Protein AF-S9TTV1-F1 (afdb_monomer)

Foldseek 3Di:
DVVVVPCQPVQAQDFDADPPPRDTDTGGDRVPVVVVVVCCVVPVLVVLVCLQLLVPVPPGNLVSVLVLVLLLLCLVVVNPDDDADVQFSDDDVVQRKTKGQQDDQQVVLVVDVPAAAAARIWIDGQQEIEREHEAYPDLVSRNRHHHDLVVQLVVSVVCCVPVVRDQQRHWYAYAYAYHRHGALVSVCCCCCVVVVQDDPSCCVSPVCSVVGHGHDDPVCVSVVVVRCVRVVDDIDGD

Structure (mmCIF, N/CA/C/O backbone):
data_AF-S9TTV1-F1
#
_entry.id   AF-S9TTV1-F1
#
loop_
_atom_site.group_PDB
_atom_site.id
_atom_site.type_symbol
_atom_site.label_atom_id
_atom_site.label_alt_id
_atom_site.label_comp_id
_atom_site.label_asym_id
_atom_site.label_entity_id
_atom_site.label_seq_id
_atom_site.pdbx_PDB_ins_code
_atom_site.Cartn_x
_atom_site.Cartn_y
_atom_site.Cartn_z
_atom_site.occupancy
_atom_site.B_iso_or_equiv
_atom_site.auth_seq_id
_atom_site.auth_comp_id
_atom_site.auth_asym_id
_atom_site.auth_atom_id
_atom_site.pdbx_PDB_model_num
ATOM 1 N N . MET A 1 1 ? -14.912 3.416 16.659 1.00 85.81 1 MET A N 1
ATOM 2 C CA . MET A 1 1 ? -15.416 4.028 17.910 1.00 85.81 1 MET A CA 1
ATOM 3 C C . MET A 1 1 ? -14.517 5.163 18.376 1.00 85.81 1 MET A C 1
ATOM 5 O O . MET A 1 1 ? -14.981 6.288 18.310 1.00 85.81 1 MET A O 1
ATOM 9 N N . GLY A 1 2 ? -13.249 4.925 18.750 1.00 86.25 2 GLY A N 1
ATOM 10 C CA . GLY A 1 2 ? -12.346 6.011 19.185 1.00 86.25 2 GLY A CA 1
ATOM 11 C C . GLY A 1 2 ? -12.185 7.128 18.147 1.00 86.25 2 GLY A C 1
ATOM 12 O O . GLY A 1 2 ? -12.417 8.286 18.455 1.00 86.25 2 GLY A O 1
ATOM 13 N N . MET A 1 3 ? -11.955 6.764 16.880 1.00 84.00 3 MET A N 1
ATOM 14 C CA . MET A 1 3 ? -11.854 7.715 15.758 1.00 84.00 3 MET A CA 1
ATOM 15 C C . MET A 1 3 ? -13.091 8.611 15.548 1.00 84.00 3 MET A C 1
ATOM 17 O O . MET A 1 3 ? -12.978 9.651 14.915 1.00 84.00 3 MET A O 1
ATOM 21 N N . MET A 1 4 ? -14.273 8.226 16.051 1.00 86.38 4 MET A N 1
ATOM 22 C CA . MET A 1 4 ? -15.493 9.036 15.907 1.00 86.38 4 MET A CA 1
ATOM 23 C C . MET A 1 4 ? -15.611 10.120 16.988 1.00 86.38 4 MET A C 1
ATOM 25 O O . MET A 1 4 ? -16.418 11.028 16.833 1.00 86.38 4 MET A O 1
ATOM 29 N N . GLY A 1 5 ? -14.871 10.010 18.100 1.00 85.44 5 GLY A N 1
ATOM 30 C CA . GLY A 1 5 ? -14.857 10.985 19.202 1.00 85.44 5 GLY A CA 1
ATOM 31 C C . GLY A 1 5 ? -16.151 11.111 20.021 1.00 85.44 5 GLY A C 1
ATOM 32 O O . GLY A 1 5 ? -16.164 11.776 21.047 1.00 85.44 5 GLY A O 1
ATOM 33 N N . THR A 1 6 ? -17.248 10.468 19.613 1.00 88.69 6 THR A N 1
ATOM 34 C CA . THR A 1 6 ? -18.572 10.611 20.251 1.00 88.69 6 THR A CA 1
ATOM 35 C C . THR A 1 6 ? -18.911 9.514 21.258 1.00 88.69 6 THR A C 1
ATOM 37 O O . THR A 1 6 ? -19.876 9.644 22.005 1.00 88.69 6 THR A O 1
ATOM 40 N N . PHE A 1 7 ? -18.138 8.426 21.288 1.00 88.25 7 PHE A N 1
ATOM 41 C CA . PHE A 1 7 ? -18.413 7.253 22.129 1.00 88.25 7 PHE A CA 1
ATOM 42 C C . PHE A 1 7 ? -17.673 7.263 23.463 1.00 88.25 7 PHE A C 1
ATOM 44 O O . PHE A 1 7 ? -17.899 6.385 24.288 1.00 88.25 7 PHE A O 1
ATOM 51 N N . GLU A 1 8 ? -16.776 8.220 23.684 1.00 84.06 8 GLU A N 1
ATOM 52 C CA . GLU A 1 8 ? -15.872 8.185 24.830 1.00 84.06 8 GLU A CA 1
ATOM 53 C C . GLU A 1 8 ? -16.598 8.223 26.174 1.00 84.06 8 GLU A C 1
ATOM 55 O O . GLU A 1 8 ? -16.231 7.488 27.088 1.00 84.06 8 GLU A O 1
ATOM 60 N N . ASP A 1 9 ? -17.652 9.026 26.288 1.00 84.94 9 ASP A N 1
ATOM 61 C CA . ASP A 1 9 ? -18.395 9.186 27.540 1.00 84.94 9 ASP A CA 1
ATOM 62 C C . ASP A 1 9 ? -19.477 8.110 27.734 1.00 84.94 9 ASP A C 1
ATOM 64 O O . ASP A 1 9 ? -20.082 8.028 28.799 1.00 84.94 9 ASP A O 1
ATOM 68 N N . ALA A 1 10 ? -19.689 7.237 26.740 1.00 85.88 10 ALA A N 1
ATOM 69 C CA . ALA A 1 10 ? -20.669 6.151 26.812 1.00 85.88 10 ALA A CA 1
ATOM 70 C C . ALA A 1 10 ? -20.211 4.958 27.677 1.00 85.88 10 ALA A C 1
ATOM 72 O O . ALA A 1 10 ? -21.015 4.080 27.975 1.00 85.88 10 ALA A O 1
ATOM 73 N N . PHE A 1 11 ? -18.932 4.916 28.068 1.00 86.00 11 PHE A N 1
ATOM 74 C CA . PHE A 1 11 ? -18.312 3.811 28.815 1.00 86.00 11 PHE A CA 1
ATOM 75 C C . PHE A 1 11 ? -17.895 4.196 30.244 1.00 86.00 11 PHE A C 1
ATOM 77 O O . PHE A 1 11 ? -17.061 3.522 30.842 1.00 86.00 11 PHE A O 1
ATOM 84 N N . GLY A 1 12 ? -18.430 5.292 30.785 1.00 82.19 12 GLY A N 1
ATOM 85 C CA . GLY A 1 12 ? -18.208 5.706 32.173 1.00 82.19 12 GLY A CA 1
ATOM 86 C C . GLY A 1 12 ? -19.519 6.031 32.884 1.00 82.19 12 GLY A C 1
ATOM 87 O O . GLY A 1 12 ? -20.582 6.048 32.264 1.00 82.19 12 GLY A O 1
ATOM 88 N N . ASN A 1 13 ? -19.436 6.325 34.183 1.00 84.00 13 ASN A N 1
ATOM 89 C CA . ASN A 1 13 ? -20.576 6.703 35.027 1.00 84.00 13 ASN A CA 1
ATOM 90 C C . ASN A 1 13 ? -21.668 5.621 35.103 1.00 84.00 13 ASN A C 1
ATOM 92 O O . ASN A 1 13 ? -22.864 5.924 35.121 1.00 84.00 13 ASN A O 1
ATOM 96 N N . MET A 1 14 ? -21.264 4.349 35.139 1.00 87.12 14 MET A N 1
ATOM 97 C CA . MET A 1 14 ? -22.196 3.229 35.265 1.00 87.12 14 MET A CA 1
ATOM 98 C C . MET A 1 14 ? -22.545 2.978 36.733 1.00 87.12 14 MET A C 1
ATOM 100 O O . MET A 1 14 ? -21.688 3.031 37.612 1.00 87.12 14 MET A O 1
ATOM 104 N N . ILE A 1 15 ? -23.815 2.687 37.009 1.00 90.19 15 ILE A N 1
ATOM 105 C CA . ILE A 1 15 ? -24.238 2.208 38.327 1.00 90.19 15 ILE A CA 1
ATOM 106 C C . ILE A 1 15 ? -23.973 0.706 38.370 1.00 90.19 15 ILE A C 1
ATOM 108 O O . ILE A 1 15 ? -24.561 -0.049 37.595 1.00 90.19 15 ILE A O 1
ATOM 112 N N . VAL A 1 16 ? -23.100 0.284 39.279 1.00 91.62 16 VAL A N 1
ATOM 113 C CA . VAL A 1 16 ? -22.660 -1.106 39.423 1.00 91.62 16 VAL A CA 1
ATOM 114 C C . VAL A 1 16 ? -22.945 -1.617 40.830 1.00 91.62 16 VAL A C 1
ATOM 116 O O . VAL A 1 16 ? -22.985 -0.853 41.796 1.00 91.62 16 VAL A O 1
ATOM 119 N N . GLU A 1 17 ? -23.160 -2.922 40.952 1.00 93.31 17 GLU A N 1
ATOM 120 C CA . GLU A 1 17 ? -23.321 -3.598 42.237 1.00 93.31 17 GLU A CA 1
ATOM 121 C C . GLU A 1 17 ? -22.071 -4.428 42.536 1.00 93.31 17 GLU A C 1
ATOM 123 O O . GLU A 1 17 ? -21.666 -5.269 41.730 1.00 93.31 17 GLU A O 1
ATOM 128 N N . ASP A 1 18 ? -21.476 -4.224 43.710 1.00 87.81 18 ASP A N 1
ATOM 129 C CA . ASP A 1 18 ? -20.383 -5.063 44.194 1.00 87.81 18 ASP A CA 1
ATOM 130 C C . ASP A 1 18 ? -20.890 -6.508 44.397 1.00 87.81 18 ASP A C 1
ATOM 132 O O . ASP A 1 18 ? -21.807 -6.741 45.200 1.00 87.81 18 ASP A O 1
ATOM 136 N N . PRO A 1 19 ? -20.293 -7.509 43.722 1.00 90.44 19 PRO A N 1
ATOM 137 C CA . PRO A 1 19 ? -20.783 -8.882 43.761 1.00 90.44 19 PRO A CA 1
ATOM 138 C C . PRO A 1 19 ? -20.703 -9.520 45.156 1.00 90.44 19 PRO A C 1
ATOM 140 O O . PRO A 1 19 ? -21.515 -10.406 45.450 1.00 90.44 19 PRO A O 1
ATOM 143 N N . VAL A 1 20 ? -19.771 -9.071 46.006 1.00 92.56 20 VAL A N 1
ATOM 144 C CA . VAL A 1 20 ? -19.517 -9.586 47.359 1.00 92.56 20 VAL A CA 1
ATOM 145 C C . VAL A 1 20 ? -20.319 -8.812 48.399 1.00 92.56 20 VAL A C 1
ATOM 147 O O . VAL A 1 20 ? -20.992 -9.422 49.230 1.00 92.56 20 VAL A O 1
ATOM 150 N N . THR A 1 21 ? -20.257 -7.478 48.375 1.00 93.44 21 THR A N 1
ATOM 151 C CA . THR A 1 21 ? -20.868 -6.645 49.426 1.00 93.44 21 THR A CA 1
ATOM 152 C C . THR A 1 21 ? -22.313 -6.243 49.140 1.00 93.44 21 THR A C 1
ATOM 154 O O . THR A 1 21 ? -22.978 -5.736 50.045 1.00 93.44 21 THR A O 1
ATOM 157 N N . LYS A 1 22 ? -22.808 -6.475 47.913 1.00 93.44 22 LYS A N 1
ATOM 158 C CA . LYS A 1 22 ? -24.146 -6.066 47.440 1.00 93.44 22 LYS A CA 1
ATOM 159 C C . LYS A 1 22 ? -24.392 -4.557 47.531 1.00 93.44 22 LYS A C 1
ATOM 161 O O . LYS A 1 22 ? -25.533 -4.098 47.547 1.00 93.44 22 LYS A O 1
ATOM 166 N N . LYS A 1 23 ? -23.320 -3.764 47.630 1.00 94.25 23 LYS A N 1
ATOM 167 C CA . LYS A 1 23 ? -23.396 -2.302 47.648 1.00 94.25 23 LYS A CA 1
ATOM 168 C C . LYS A 1 23 ? -23.473 -1.777 46.226 1.00 94.25 23 LYS A C 1
ATOM 170 O O . LYS A 1 23 ? -22.706 -2.195 45.366 1.00 94.25 23 LYS A O 1
ATOM 175 N N . ILE A 1 24 ? -24.376 -0.829 46.018 1.00 92.19 24 ILE A N 1
ATOM 176 C CA . ILE A 1 24 ? -24.511 -0.107 44.757 1.00 92.19 24 ILE A CA 1
ATOM 177 C C . ILE A 1 24 ? -23.563 1.093 44.794 1.00 92.19 24 ILE A C 1
ATOM 179 O O . ILE A 1 24 ? -23.631 1.909 45.716 1.00 92.19 24 ILE A O 1
ATOM 183 N N . THR A 1 25 ? -22.686 1.194 43.802 1.00 90.56 25 THR A N 1
ATOM 184 C CA . THR A 1 25 ? -21.714 2.282 43.639 1.00 90.56 25 THR A CA 1
ATOM 185 C C . THR A 1 25 ? -21.746 2.819 42.212 1.00 90.56 25 THR A C 1
ATOM 187 O O . THR A 1 25 ? -22.264 2.171 41.305 1.00 90.56 25 THR A O 1
ATOM 190 N N . MET A 1 26 ? -21.197 4.014 42.006 1.00 87.88 26 MET A N 1
ATOM 191 C CA . MET A 1 26 ? -20.969 4.562 40.670 1.00 87.88 26 MET A CA 1
ATOM 192 C C . MET A 1 26 ? -19.534 4.249 40.250 1.00 87.88 26 MET A C 1
ATOM 194 O O . MET A 1 26 ? -18.598 4.551 40.988 1.00 87.88 26 MET A O 1
ATOM 198 N N . GLU A 1 27 ? -19.367 3.621 39.093 1.00 82.69 27 GLU A N 1
ATOM 199 C CA . GLU A 1 27 ? -18.065 3.370 38.486 1.00 82.69 27 GLU A CA 1
ATOM 200 C C . GLU A 1 27 ? -17.643 4.599 37.674 1.00 82.69 27 GLU A C 1
ATOM 202 O O . GLU A 1 27 ? -18.247 4.940 36.653 1.00 82.69 27 GLU A O 1
ATOM 207 N N . GLU A 1 28 ? -16.626 5.301 38.175 1.00 79.56 28 GLU A N 1
ATOM 208 C CA . GLU A 1 28 ? -16.060 6.500 37.541 1.00 79.56 28 GLU A CA 1
ATOM 209 C C . GLU A 1 28 ? -14.937 6.162 36.546 1.00 79.56 28 GLU A C 1
ATOM 211 O O . GLU A 1 28 ? -14.582 6.985 35.701 1.00 79.56 28 GLU A O 1
ATOM 216 N N . GLU A 1 29 ? -14.371 4.954 36.626 1.00 84.81 29 GLU A N 1
ATOM 217 C CA . GLU A 1 29 ? -13.298 4.519 35.737 1.00 84.81 29 GLU A CA 1
ATOM 218 C C . GLU A 1 29 ? -13.835 4.244 34.328 1.00 84.81 29 GLU A C 1
ATOM 220 O O . GLU A 1 29 ? -14.796 3.506 34.130 1.00 84.81 29 GLU A O 1
ATOM 225 N N . ASN A 1 30 ? -13.191 4.840 33.325 1.00 88.06 30 ASN A N 1
ATOM 226 C CA . ASN A 1 30 ? -13.564 4.673 31.928 1.00 88.06 30 ASN A CA 1
ATOM 227 C C . ASN A 1 30 ? -12.559 3.752 31.229 1.00 88.06 30 ASN A C 1
ATOM 229 O O . ASN A 1 30 ? -11.540 4.200 30.688 1.00 88.06 30 ASN A O 1
ATOM 233 N N . SER A 1 31 ? -12.855 2.451 31.222 1.00 89.62 31 SER A N 1
ATOM 234 C CA . SER A 1 31 ? -11.982 1.439 30.615 1.00 89.62 31 SER A CA 1
ATOM 235 C C .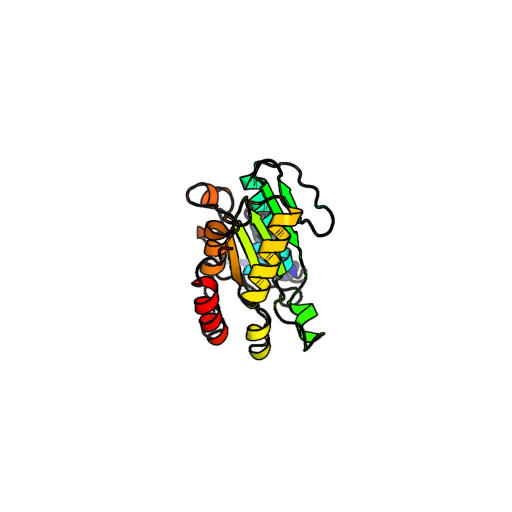 SER A 1 31 ? -11.765 1.660 29.114 1.00 89.62 31 SER A C 1
ATOM 237 O O . SER A 1 31 ? -10.728 1.272 28.578 1.00 89.62 31 SER A O 1
ATOM 239 N N . PHE A 1 32 ? -12.706 2.313 28.423 1.00 91.75 32 PHE A N 1
ATOM 240 C CA . PHE A 1 32 ? -12.576 2.623 27.000 1.00 91.75 32 PHE A CA 1
ATOM 241 C C . PHE A 1 32 ? -11.482 3.667 26.739 1.00 91.75 32 PHE A C 1
ATOM 243 O O . PHE A 1 32 ? -10.632 3.447 25.875 1.00 91.75 32 PHE A O 1
ATOM 250 N N . LYS A 1 33 ? -11.437 4.761 27.515 1.00 90.56 33 LYS A N 1
ATOM 251 C CA . LYS A 1 33 ? -10.372 5.780 27.411 1.00 90.56 33 LYS A CA 1
ATOM 252 C C . LYS A 1 33 ? -8.995 5.189 27.727 1.00 90.56 33 LYS A C 1
ATOM 254 O O . LYS A 1 33 ? -8.035 5.455 27.003 1.00 90.56 33 LYS A O 1
ATOM 259 N N . LEU A 1 34 ? -8.909 4.341 28.755 1.00 91.50 34 LEU A N 1
ATOM 260 C CA . LEU A 1 34 ? -7.668 3.643 29.110 1.00 91.50 34 LEU A CA 1
ATOM 261 C C . LEU A 1 34 ? -7.190 2.722 27.979 1.00 91.50 34 LEU A C 1
ATOM 263 O O . LEU A 1 34 ? -6.023 2.776 27.592 1.00 91.50 34 LEU A O 1
ATOM 267 N N . LEU A 1 35 ? -8.096 1.935 27.392 1.00 93.69 35 LEU A N 1
ATOM 268 C CA . LEU A 1 35 ? -7.773 1.062 26.265 1.00 93.69 35 LEU A CA 1
ATOM 269 C C . LEU A 1 35 ? -7.336 1.852 25.024 1.00 93.69 35 LEU A C 1
ATOM 271 O O . LEU A 1 35 ? -6.379 1.456 24.364 1.00 93.69 35 LEU A O 1
ATOM 275 N N . LEU A 1 36 ? -7.998 2.966 24.698 1.00 91.81 36 LEU A N 1
ATOM 276 C CA . LEU A 1 36 ? -7.597 3.813 23.571 1.00 91.81 36 LEU A CA 1
ATOM 277 C C . LEU A 1 36 ? -6.183 4.371 23.753 1.00 91.81 36 LEU A C 1
ATOM 279 O O . LEU A 1 36 ? -5.378 4.289 22.825 1.00 91.81 36 LEU A O 1
ATOM 283 N N . SER A 1 37 ? -5.870 4.885 24.945 1.00 91.25 37 SER A N 1
ATOM 284 C CA . SER A 1 37 ? -4.524 5.369 25.271 1.00 91.25 37 SER A CA 1
ATOM 285 C C . SER A 1 37 ? -3.478 4.267 25.098 1.00 91.25 37 SER A C 1
ATOM 287 O O . SER A 1 37 ? -2.411 4.501 24.530 1.00 91.25 37 SER A O 1
ATOM 289 N N . GLU A 1 38 ? -3.793 3.054 25.548 1.00 94.19 38 GLU A N 1
ATOM 290 C CA . GLU A 1 38 ? -2.908 1.898 25.429 1.00 94.19 38 GLU A CA 1
ATOM 291 C C . GLU A 1 38 ? -2.691 1.480 23.966 1.00 94.19 38 GLU A C 1
ATOM 293 O O . GLU A 1 38 ? -1.564 1.189 23.560 1.00 94.19 38 GLU A O 1
ATOM 298 N N . ILE A 1 39 ? -3.752 1.483 23.150 1.00 92.69 39 ILE A N 1
ATOM 299 C CA . ILE A 1 39 ? -3.673 1.168 21.718 1.00 92.69 39 ILE A CA 1
ATOM 300 C C . ILE A 1 39 ? -2.773 2.174 21.001 1.00 92.69 39 ILE A C 1
ATOM 302 O O . ILE A 1 39 ? -1.871 1.757 20.279 1.00 92.69 39 ILE A O 1
ATOM 306 N N . VAL A 1 40 ? -2.980 3.476 21.214 1.00 89.69 40 VAL A N 1
ATOM 307 C CA . VAL A 1 40 ? -2.180 4.529 20.565 1.00 89.69 40 VAL A CA 1
ATOM 308 C C . VAL A 1 40 ? -0.717 4.460 21.010 1.00 89.69 40 VAL A C 1
ATOM 310 O O . VAL A 1 40 ? 0.181 4.588 20.181 1.00 89.69 40 VAL A O 1
ATOM 313 N N . GLY A 1 41 ? -0.463 4.197 22.296 1.00 90.50 41 GLY A N 1
ATOM 314 C CA . GLY A 1 41 ? 0.896 4.059 22.822 1.00 90.50 41 GLY A CA 1
ATOM 315 C C . GLY A 1 41 ? 1.643 2.835 22.281 1.00 90.50 41 GLY A C 1
ATOM 316 O O . GLY A 1 41 ? 2.844 2.912 22.023 1.00 90.50 41 GLY A O 1
ATOM 317 N N . LYS A 1 42 ? 0.951 1.705 22.086 1.00 90.50 42 LYS A N 1
ATOM 318 C CA . LYS A 1 42 ? 1.563 0.452 21.608 1.00 90.50 42 LYS A CA 1
ATOM 319 C C . LYS A 1 42 ? 1.623 0.318 20.089 1.00 90.50 42 LYS A C 1
ATOM 321 O O . LYS A 1 42 ? 2.538 -0.326 19.579 1.00 90.50 42 LYS A O 1
ATOM 326 N N . PHE A 1 43 ? 0.657 0.879 19.370 1.00 90.81 43 PHE A N 1
ATOM 327 C CA . PHE A 1 43 ? 0.508 0.727 17.925 1.00 90.81 43 PHE A CA 1
ATOM 328 C C . PHE A 1 43 ? 0.519 2.103 17.247 1.00 90.81 43 PHE A C 1
ATOM 330 O O . PHE A 1 43 ? -0.532 2.611 16.864 1.00 90.81 43 PHE A O 1
ATOM 337 N N . PRO A 1 44 ? 1.702 2.709 17.038 1.00 87.44 44 PRO A N 1
ATOM 338 C CA . PRO A 1 44 ? 1.804 4.052 16.461 1.00 87.44 44 PRO A CA 1
ATOM 339 C C . PRO A 1 44 ? 1.310 4.145 15.008 1.00 87.44 44 PRO A C 1
ATOM 341 O O . PRO A 1 44 ? 1.055 5.240 14.530 1.00 87.44 44 PRO A O 1
ATOM 344 N N . GLN A 1 45 ? 1.162 3.009 14.316 1.00 92.94 45 GLN A N 1
ATOM 345 C CA . GLN A 1 45 ? 0.626 2.906 12.950 1.00 92.94 45 GLN A CA 1
ATOM 346 C C . GLN A 1 45 ? -0.826 2.387 12.930 1.00 92.94 45 GLN A C 1
ATOM 348 O O . GLN A 1 45 ? -1.251 1.749 11.966 1.00 92.94 45 GLN A O 1
ATOM 353 N N . ILE A 1 46 ? -1.583 2.563 14.021 1.00 94.69 46 ILE A N 1
ATOM 354 C CA . ILE A 1 46 ? -2.958 2.047 14.116 1.00 94.69 46 ILE A CA 1
ATOM 355 C C . ILE A 1 46 ? -3.901 2.681 13.088 1.00 94.69 46 ILE A C 1
ATOM 357 O O . ILE A 1 46 ? -4.833 2.019 12.642 1.00 94.69 46 ILE A O 1
ATOM 361 N N . ASP A 1 47 ? -3.643 3.920 12.674 1.00 93.69 47 ASP A N 1
ATOM 362 C CA . ASP A 1 47 ? -4.355 4.605 11.593 1.00 93.69 47 ASP A CA 1
ATOM 363 C C . ASP A 1 47 ? -4.155 3.895 10.243 1.00 93.69 47 ASP A C 1
ATOM 365 O O . ASP A 1 47 ? -5.125 3.604 9.546 1.00 93.69 47 ASP A O 1
ATOM 369 N N . ILE A 1 48 ? -2.916 3.508 9.923 1.00 96.62 48 ILE A N 1
ATOM 370 C CA . ILE A 1 48 ? -2.595 2.728 8.721 1.00 96.62 48 ILE A CA 1
ATOM 371 C C . ILE A 1 48 ? -3.289 1.364 8.769 1.00 96.62 48 ILE A C 1
ATOM 373 O O . ILE A 1 48 ? -3.891 0.943 7.783 1.00 96.62 48 ILE A O 1
ATOM 377 N N . ILE A 1 49 ? -3.235 0.674 9.913 1.00 96.38 49 ILE A N 1
ATOM 378 C CA . ILE A 1 49 ? -3.886 -0.634 10.085 1.00 96.38 49 ILE A CA 1
ATOM 379 C C . ILE A 1 49 ? -5.407 -0.501 9.928 1.00 96.38 49 ILE A C 1
ATOM 381 O O . ILE A 1 49 ? -6.030 -1.335 9.274 1.00 96.38 49 ILE A O 1
ATOM 385 N N . TYR A 1 50 ? -6.003 0.545 10.504 1.00 95.88 50 TYR A N 1
ATOM 386 C CA . TYR A 1 50 ? -7.431 0.839 10.400 1.00 95.88 50 TYR A CA 1
ATOM 387 C C . TYR A 1 50 ? -7.867 1.011 8.939 1.00 95.88 50 TYR A C 1
ATOM 389 O O . TYR A 1 50 ? -8.834 0.381 8.503 1.00 95.88 50 TYR A O 1
ATOM 397 N N . ASP A 1 51 ? -7.112 1.789 8.167 1.00 97.19 51 ASP A N 1
ATOM 398 C CA . ASP A 1 51 ? -7.372 1.990 6.744 1.00 97.19 51 ASP A CA 1
ATOM 399 C C . ASP A 1 51 ? -7.144 0.706 5.933 1.00 97.19 51 ASP A C 1
ATOM 401 O O . ASP A 1 51 ? -7.970 0.357 5.092 1.00 97.19 51 ASP A O 1
ATOM 405 N N . PHE A 1 52 ? -6.073 -0.047 6.210 1.00 97.94 52 PHE A N 1
ATOM 406 C CA . PHE A 1 52 ? -5.771 -1.315 5.530 1.00 97.94 52 PHE A CA 1
ATOM 407 C C . PHE A 1 52 ? -6.844 -2.375 5.770 1.00 97.94 52 PHE A C 1
ATOM 409 O O . PHE A 1 52 ? -7.078 -3.213 4.907 1.00 97.94 52 PHE A O 1
ATOM 416 N N . LEU A 1 53 ? -7.518 -2.345 6.919 1.00 96.81 53 LEU A N 1
ATOM 417 C CA . LEU A 1 53 ? -8.660 -3.216 7.206 1.00 96.81 53 LEU A CA 1
ATOM 418 C C . LEU A 1 53 ? -9.953 -2.784 6.490 1.00 96.81 53 LEU A C 1
ATOM 420 O O . LEU A 1 53 ? -10.959 -3.481 6.603 1.00 96.81 53 LEU A O 1
ATOM 424 N N . GLY A 1 54 ? -9.936 -1.672 5.750 1.00 95.19 54 GLY A N 1
ATOM 425 C CA . GLY A 1 54 ? -11.076 -1.172 4.985 1.00 95.19 54 GLY A CA 1
ATOM 426 C C . GLY A 1 54 ? -12.094 -0.391 5.815 1.00 95.19 54 GLY A C 1
ATOM 427 O O . GLY A 1 54 ? -13.225 -0.201 5.376 1.00 95.19 54 GLY A O 1
ATOM 428 N N . PHE A 1 55 ? -11.731 0.073 7.017 1.00 94.94 55 PHE A N 1
ATOM 429 C CA . PHE A 1 55 ? -12.665 0.836 7.850 1.00 94.94 55 PHE A CA 1
ATOM 430 C C . PHE A 1 55 ? -12.860 2.290 7.388 1.00 94.94 55 PHE A C 1
ATOM 432 O O . PHE A 1 55 ? -13.856 2.918 7.749 1.00 94.94 55 PHE A O 1
ATOM 439 N N . ASN A 1 56 ? -11.947 2.825 6.577 1.00 93.19 56 ASN A N 1
ATOM 440 C CA . ASN A 1 56 ? -12.043 4.169 6.012 1.00 93.19 56 ASN A CA 1
ATOM 441 C C . ASN A 1 56 ? -12.779 4.152 4.669 1.00 93.19 56 ASN A C 1
ATOM 443 O O . ASN A 1 56 ? -12.174 4.101 3.599 1.00 93.19 56 ASN A O 1
ATOM 447 N N . ALA A 1 57 ? -14.108 4.198 4.733 1.00 87.50 57 ALA A N 1
ATOM 448 C CA . ALA A 1 57 ? -14.962 4.132 3.548 1.00 87.50 57 ALA A CA 1
ATOM 449 C C . ALA A 1 57 ? -14.863 5.377 2.642 1.00 87.50 57 ALA A C 1
ATOM 451 O O . ALA A 1 57 ? -15.113 5.286 1.440 1.00 87.50 57 ALA A O 1
ATOM 452 N N . GLU A 1 58 ? -14.510 6.539 3.200 1.00 86.19 58 GLU A N 1
ATOM 453 C CA . GLU A 1 58 ? -14.482 7.804 2.459 1.00 86.19 58 GLU A CA 1
ATOM 454 C C . GLU A 1 58 ? -13.239 7.912 1.573 1.00 86.19 58 GLU A C 1
ATOM 456 O O . GLU A 1 58 ? -13.339 8.079 0.355 1.00 86.19 58 GLU A O 1
ATOM 461 N N . SER A 1 59 ? -12.059 7.791 2.183 1.00 86.62 59 SER A N 1
ATOM 462 C CA . SER A 1 59 ? -10.780 7.993 1.493 1.00 86.62 59 SER A CA 1
ATOM 463 C C . SER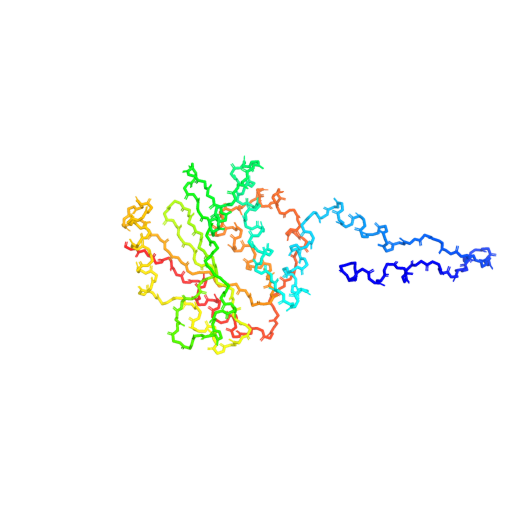 A 1 59 ? -10.140 6.685 1.026 1.00 86.62 59 SER A C 1
ATOM 465 O O . SER A 1 59 ? -9.279 6.703 0.143 1.00 86.62 59 SER A O 1
ATOM 467 N N . GLY A 1 60 ? -10.573 5.542 1.568 1.00 93.69 60 GLY A N 1
ATOM 468 C CA . GLY A 1 60 ? -9.897 4.264 1.371 1.00 93.69 60 GLY A CA 1
ATOM 469 C C . GLY A 1 60 ? -8.503 4.266 1.996 1.00 93.69 60 GLY A C 1
ATOM 470 O O . GLY A 1 60 ? -8.185 5.088 2.853 1.00 93.69 60 GLY A O 1
ATOM 471 N N . TYR A 1 61 ? -7.647 3.357 1.532 1.00 96.88 61 TYR A N 1
ATOM 472 C CA . TYR A 1 61 ? -6.343 3.124 2.152 1.00 96.88 61 TYR A CA 1
ATOM 473 C C . TYR A 1 61 ? -5.147 3.732 1.400 1.00 96.88 61 TYR A C 1
ATOM 475 O O . TYR A 1 61 ? -4.011 3.597 1.850 1.00 96.88 61 TYR A O 1
ATOM 483 N N . ARG A 1 62 ? -5.364 4.418 0.268 1.00 96.38 62 ARG A N 1
ATOM 484 C CA . ARG A 1 62 ? -4.294 4.914 -0.621 1.00 96.38 62 ARG A CA 1
ATOM 485 C C . ARG A 1 62 ? -3.277 5.812 0.088 1.00 96.38 62 ARG A C 1
ATOM 487 O O . ARG A 1 62 ? -2.072 5.616 -0.054 1.00 96.38 62 ARG A O 1
ATOM 494 N N . GLU A 1 63 ? -3.748 6.801 0.844 1.00 95.19 63 GLU A N 1
ATOM 495 C CA . GLU A 1 63 ? -2.855 7.733 1.544 1.00 95.19 63 GLU A CA 1
ATOM 496 C C . GLU A 1 63 ? -2.105 7.045 2.688 1.00 95.19 63 GLU A C 1
ATOM 498 O O . GLU A 1 63 ? -0.911 7.279 2.872 1.00 95.19 63 GLU A O 1
ATOM 503 N N . SER A 1 64 ? -2.767 6.135 3.403 1.00 97.06 64 SER A N 1
ATOM 504 C CA . SER A 1 64 ? -2.129 5.294 4.418 1.00 97.06 64 SER A CA 1
ATOM 505 C C . SER A 1 64 ? -1.102 4.337 3.816 1.00 97.06 64 SER A C 1
ATOM 507 O O . SER A 1 64 ? -0.044 4.137 4.403 1.00 97.06 64 SER A O 1
ATOM 509 N N . PHE A 1 65 ? -1.334 3.831 2.601 1.00 97.75 65 PHE A N 1
ATOM 510 C CA . PHE A 1 65 ? -0.347 3.057 1.850 1.00 97.75 65 PHE A CA 1
ATOM 511 C C . PHE A 1 65 ? 0.866 3.902 1.459 1.00 97.75 65 PHE A C 1
ATOM 513 O O . PHE A 1 65 ? 1.998 3.452 1.623 1.00 97.75 65 PHE A O 1
ATOM 520 N N . LYS A 1 66 ? 0.654 5.141 1.000 1.00 96.38 66 LYS A N 1
ATOM 521 C CA . LYS A 1 66 ? 1.747 6.075 0.703 1.00 96.38 66 LYS A CA 1
ATOM 522 C C . LYS A 1 66 ? 2.605 6.345 1.937 1.00 96.38 66 LYS A C 1
ATOM 524 O O . LYS A 1 66 ? 3.822 6.207 1.859 1.00 96.38 66 LYS A O 1
ATOM 529 N N . LYS A 1 67 ? 1.980 6.692 3.069 1.00 95.31 67 LYS A N 1
ATOM 530 C CA . LYS A 1 67 ? 2.680 6.903 4.349 1.00 95.31 67 LYS A CA 1
ATOM 531 C C . LYS A 1 67 ? 3.454 5.654 4.762 1.00 95.31 67 LYS A C 1
ATOM 533 O O . LYS A 1 67 ? 4.650 5.733 5.010 1.00 95.31 67 LYS A O 1
ATOM 538 N N . PHE A 1 68 ? 2.794 4.496 4.734 1.00 97.12 68 PHE A N 1
ATOM 539 C CA . PHE A 1 68 ? 3.406 3.207 5.040 1.00 97.12 68 PHE A CA 1
ATOM 540 C C . PHE A 1 68 ? 4.640 2.921 4.174 1.00 97.12 68 PHE A C 1
ATOM 542 O O . PHE A 1 68 ? 5.682 2.546 4.704 1.00 97.12 68 PHE A O 1
ATOM 549 N N . ALA A 1 69 ? 4.543 3.121 2.857 1.00 96.81 69 ALA A N 1
ATOM 550 C CA . ALA A 1 69 ? 5.645 2.907 1.926 1.00 96.81 69 ALA A CA 1
ATOM 551 C C . ALA A 1 69 ? 6.822 3.851 2.207 1.00 96.81 69 ALA A C 1
ATOM 553 O O . ALA A 1 69 ? 7.961 3.397 2.289 1.00 96.81 69 ALA A O 1
ATOM 554 N N . VAL A 1 70 ? 6.559 5.148 2.402 1.00 95.12 70 VAL A N 1
ATOM 555 C CA . VAL A 1 70 ? 7.601 6.143 2.705 1.00 95.12 70 VAL A CA 1
ATOM 556 C C . VAL A 1 70 ? 8.296 5.826 4.029 1.00 95.12 70 VAL A C 1
ATOM 558 O O . VAL A 1 70 ? 9.524 5.787 4.065 1.00 95.12 70 VAL A O 1
ATOM 561 N N . ASP A 1 71 ? 7.537 5.528 5.085 1.00 94.06 71 ASP A N 1
ATOM 562 C CA . ASP A 1 71 ? 8.085 5.158 6.394 1.00 94.06 71 ASP A CA 1
ATOM 563 C C . ASP A 1 71 ? 8.972 3.914 6.297 1.00 94.06 71 ASP A C 1
ATOM 565 O O . ASP A 1 71 ? 10.056 3.846 6.880 1.00 94.06 71 ASP A O 1
ATOM 569 N N . LEU A 1 72 ? 8.510 2.910 5.554 1.00 95.25 72 LEU A N 1
ATOM 570 C CA . LEU A 1 72 ? 9.209 1.645 5.402 1.00 95.25 72 LEU A CA 1
ATOM 571 C C . LEU A 1 72 ? 10.506 1.809 4.595 1.00 95.25 72 LEU A C 1
ATOM 573 O O . LEU A 1 72 ? 11.547 1.284 4.994 1.00 95.25 72 LEU A O 1
ATOM 577 N N . LEU A 1 73 ? 10.469 2.585 3.509 1.00 95.38 73 LEU A N 1
ATOM 578 C CA . LEU A 1 73 ? 11.648 2.917 2.706 1.00 95.38 73 LEU A CA 1
ATOM 579 C C . LEU A 1 73 ? 12.644 3.785 3.487 1.00 95.38 73 LEU A C 1
ATOM 581 O O . LEU A 1 73 ? 13.852 3.554 3.394 1.00 95.38 73 LEU A O 1
ATOM 585 N N . ALA A 1 74 ? 12.169 4.730 4.302 1.00 94.12 74 ALA A N 1
ATOM 586 C CA . ALA A 1 74 ? 13.018 5.530 5.180 1.00 94.12 74 ALA A CA 1
ATOM 587 C C . ALA A 1 74 ? 13.729 4.654 6.224 1.00 94.12 74 ALA A C 1
ATOM 589 O O . ALA A 1 74 ? 14.948 4.758 6.375 1.00 94.12 74 ALA A O 1
ATOM 590 N N . LYS A 1 75 ? 13.010 3.723 6.872 1.00 94.12 75 LYS A N 1
ATOM 591 C CA . LYS A 1 75 ? 13.597 2.741 7.804 1.00 94.12 75 LYS A CA 1
ATOM 592 C C . LYS A 1 75 ? 14.636 1.851 7.124 1.00 94.12 75 LYS A C 1
ATOM 594 O O . LYS A 1 75 ? 15.763 1.769 7.613 1.00 94.12 75 LYS A O 1
ATOM 599 N N . LYS A 1 76 ? 14.295 1.252 5.974 1.00 94.62 76 LYS A N 1
ATOM 600 C CA . LYS A 1 76 ? 15.201 0.411 5.165 1.00 94.62 76 LYS A CA 1
ATOM 601 C C . LYS A 1 76 ? 16.517 1.131 4.863 1.00 94.62 76 LYS A C 1
ATOM 603 O O . LYS A 1 76 ? 17.592 0.553 4.990 1.00 94.62 76 LYS A O 1
ATOM 608 N N . ASN A 1 77 ? 16.435 2.413 4.517 1.00 93.31 77 ASN A N 1
ATOM 609 C CA . ASN A 1 77 ? 17.588 3.227 4.139 1.00 93.31 77 ASN A CA 1
ATOM 610 C C . ASN A 1 77 ? 18.229 4.000 5.300 1.00 93.31 77 ASN A C 1
ATOM 612 O O . ASN A 1 77 ? 19.173 4.755 5.071 1.00 93.31 77 ASN A O 1
ATOM 616 N N . LYS A 1 78 ? 17.751 3.813 6.539 1.00 93.25 78 LYS A N 1
ATOM 617 C CA . LYS A 1 78 ? 18.231 4.514 7.744 1.00 93.25 78 LYS A CA 1
ATOM 618 C C . LYS A 1 78 ? 18.188 6.043 7.603 1.00 93.25 78 LYS A C 1
ATOM 620 O O . LYS A 1 78 ? 19.073 6.747 8.089 1.00 93.25 78 LYS A O 1
ATOM 625 N N . ILE A 1 79 ? 17.158 6.549 6.930 1.00 91.69 79 ILE A N 1
ATOM 626 C CA . ILE A 1 79 ? 16.921 7.978 6.724 1.00 91.69 79 ILE A CA 1
ATOM 627 C C . ILE A 1 79 ? 16.078 8.496 7.891 1.00 91.69 79 ILE A C 1
ATOM 629 O O . ILE A 1 79 ? 14.985 7.994 8.142 1.00 91.69 79 ILE A O 1
ATOM 633 N N . VAL A 1 80 ? 16.607 9.486 8.616 1.00 80.31 80 VAL A N 1
ATOM 634 C CA . VAL A 1 80 ? 15.955 10.070 9.804 1.00 80.31 80 VAL A CA 1
ATOM 635 C C . VAL A 1 80 ? 14.958 11.158 9.416 1.00 80.31 80 VAL A C 1
ATOM 637 O O . VAL A 1 80 ? 13.869 11.226 9.975 1.00 80.31 80 VAL A O 1
ATOM 640 N N . GLU A 1 81 ? 15.314 11.982 8.434 1.00 76.44 81 GLU A N 1
ATOM 641 C CA . GLU A 1 81 ? 14.449 13.025 7.896 1.00 76.44 81 GLU A CA 1
ATOM 642 C C . GLU A 1 81 ? 14.364 12.855 6.390 1.00 76.44 81 GLU A C 1
ATOM 644 O O . GLU A 1 81 ? 15.370 12.887 5.679 1.00 76.44 81 GLU A O 1
ATOM 649 N N . HIS A 1 82 ? 13.142 12.648 5.916 1.00 75.50 82 HIS A N 1
ATOM 650 C CA . HIS A 1 82 ? 12.832 12.621 4.503 1.00 75.50 82 HIS A CA 1
ATOM 651 C C . HIS A 1 82 ? 11.891 13.781 4.201 1.00 75.50 82 HIS A C 1
ATOM 653 O O . HIS A 1 82 ? 10.816 13.873 4.793 1.00 75.50 82 HIS A O 1
ATOM 659 N N . THR A 1 83 ? 12.297 14.663 3.292 1.00 74.19 83 THR A N 1
ATOM 660 C CA . THR A 1 83 ? 11.468 15.783 2.842 1.00 74.19 83 THR A CA 1
ATOM 661 C C . THR A 1 83 ? 10.882 15.413 1.484 1.00 74.19 83 THR A C 1
ATOM 663 O O . THR A 1 83 ? 11.633 15.346 0.508 1.00 74.19 83 THR A O 1
ATOM 666 N N . PRO A 1 84 ? 9.568 15.148 1.387 1.00 76.19 84 PRO A N 1
ATOM 667 C CA . PRO A 1 84 ? 8.920 14.917 0.103 1.00 76.19 84 PRO A CA 1
ATOM 668 C C . PRO A 1 84 ? 9.080 16.139 -0.806 1.00 76.19 84 PRO A C 1
ATOM 670 O O . PRO A 1 84 ? 8.933 17.273 -0.345 1.00 76.19 84 PRO A O 1
ATOM 673 N N . ASP A 1 85 ? 9.316 15.911 -2.097 1.00 82.44 85 ASP A N 1
ATOM 674 C CA . ASP A 1 85 ? 9.320 16.969 -3.110 1.00 82.44 85 ASP A CA 1
ATOM 675 C C . ASP A 1 85 ? 8.131 16.776 -4.056 1.00 82.44 85 ASP A C 1
ATOM 677 O O . ASP A 1 85 ? 8.164 16.007 -5.024 1.00 82.44 85 ASP A O 1
ATOM 681 N N . GLY A 1 86 ? 7.021 17.433 -3.718 1.00 86.88 86 GLY A N 1
ATOM 682 C CA . GLY A 1 86 ? 5.774 17.343 -4.469 1.00 86.88 86 GLY A CA 1
ATOM 683 C C . GLY A 1 86 ? 5.276 15.900 -4.595 1.00 86.88 86 GLY A C 1
ATOM 684 O O . GLY A 1 86 ? 4.834 15.299 -3.619 1.00 86.88 86 GLY A O 1
ATOM 685 N N . ARG A 1 87 ? 5.315 15.355 -5.818 1.00 90.44 87 ARG A N 1
ATOM 686 C CA . ARG A 1 87 ? 4.887 13.976 -6.126 1.00 90.44 87 ARG A CA 1
ATOM 687 C C . ARG A 1 87 ? 5.993 12.937 -5.948 1.00 90.44 87 ARG A C 1
ATOM 689 O O . ARG A 1 87 ? 5.703 11.744 -5.898 1.00 90.44 87 ARG A O 1
ATOM 696 N N . VAL A 1 88 ? 7.249 13.357 -5.812 1.00 93.25 88 VAL A N 1
ATOM 697 C CA . VAL A 1 88 ? 8.342 12.458 -5.432 1.00 93.25 88 VAL A CA 1
ATOM 698 C C . VAL A 1 88 ? 8.249 12.245 -3.923 1.00 93.25 88 VAL A C 1
ATOM 700 O O . VAL A 1 88 ? 8.710 13.052 -3.117 1.00 93.25 88 VAL A O 1
ATOM 703 N N . SER A 1 89 ? 7.584 11.156 -3.548 1.00 93.50 89 SER A N 1
ATOM 704 C CA . SER A 1 89 ? 7.282 10.827 -2.156 1.00 93.50 89 SER A CA 1
ATOM 705 C C . SER A 1 89 ? 8.468 10.217 -1.425 1.00 93.50 89 SER A C 1
ATOM 707 O O . SER A 1 89 ? 8.542 10.368 -0.214 1.00 93.50 89 SER A O 1
ATOM 709 N N . PHE A 1 90 ? 9.399 9.570 -2.131 1.00 94.81 90 PHE A N 1
ATOM 710 C CA . PHE A 1 90 ? 10.677 9.091 -1.599 1.00 94.81 90 PHE A CA 1
ATOM 711 C C . PHE A 1 90 ? 11.761 9.173 -2.671 1.00 94.81 90 PHE A C 1
ATOM 713 O O . PHE A 1 90 ? 11.505 8.845 -3.831 1.00 94.81 90 PHE A O 1
ATOM 720 N N . TYR A 1 91 ? 12.967 9.578 -2.283 1.00 93.06 91 TYR A N 1
ATOM 721 C CA . TYR A 1 91 ? 14.132 9.550 -3.157 1.00 93.06 91 TYR A CA 1
ATOM 722 C C . TYR A 1 91 ? 15.387 9.260 -2.344 1.00 93.06 91 TYR A C 1
ATOM 724 O O . TYR A 1 91 ? 15.725 10.016 -1.434 1.00 93.06 91 TYR A O 1
ATOM 732 N N . ASN A 1 92 ? 16.095 8.192 -2.701 1.00 91.56 92 ASN A N 1
ATOM 733 C CA . ASN A 1 92 ? 17.423 7.919 -2.179 1.00 91.56 92 ASN A CA 1
ATOM 734 C C . ASN A 1 92 ? 18.404 7.669 -3.337 1.00 91.56 92 ASN A C 1
ATOM 736 O O . ASN A 1 92 ? 18.388 6.590 -3.934 1.00 91.56 92 ASN A O 1
ATOM 740 N N . PRO A 1 93 ? 19.302 8.622 -3.647 1.00 88.31 93 PRO A N 1
ATOM 741 C CA . PRO A 1 93 ? 20.286 8.444 -4.710 1.00 88.31 93 PRO A CA 1
ATOM 742 C C . PRO A 1 93 ? 21.307 7.341 -4.402 1.00 88.31 93 PRO A C 1
ATOM 744 O O . PRO A 1 93 ? 21.813 6.715 -5.330 1.00 88.31 93 PRO A O 1
ATOM 747 N N . ALA A 1 94 ? 21.612 7.080 -3.125 1.00 88.44 94 ALA A N 1
ATOM 748 C CA . ALA A 1 94 ? 22.620 6.092 -2.740 1.00 88.44 94 ALA A CA 1
ATOM 749 C C . ALA A 1 94 ? 22.158 4.654 -3.021 1.00 88.44 94 ALA A C 1
ATOM 751 O O . ALA A 1 94 ? 22.958 3.831 -3.461 1.00 88.44 94 ALA A O 1
ATOM 752 N N . SER A 1 95 ? 20.870 4.368 -2.808 1.00 87.62 95 SER A N 1
ATOM 753 C CA . SER A 1 95 ? 20.242 3.084 -3.147 1.00 87.62 95 SER A CA 1
ATOM 754 C C . SER A 1 95 ? 19.567 3.082 -4.523 1.00 87.62 95 SER A C 1
ATOM 756 O O . SER A 1 95 ? 19.029 2.054 -4.926 1.00 87.62 95 SER A O 1
ATOM 758 N N . LYS A 1 96 ? 19.612 4.210 -5.253 1.00 90.38 96 LYS A N 1
ATOM 759 C CA . LYS A 1 96 ? 18.896 4.442 -6.520 1.00 90.38 96 LYS A CA 1
ATOM 760 C C . LYS A 1 96 ? 17.409 4.089 -6.421 1.00 90.38 96 LYS A C 1
ATOM 762 O O . LYS A 1 96 ? 16.857 3.401 -7.279 1.00 90.38 96 LYS A O 1
ATOM 767 N N . GLU A 1 97 ? 16.772 4.554 -5.355 1.00 94.25 97 GLU A N 1
ATOM 768 C CA . GLU A 1 97 ? 15.359 4.303 -5.096 1.00 94.25 97 GLU A CA 1
ATOM 769 C C . GLU A 1 97 ? 14.524 5.562 -5.281 1.00 94.25 97 GLU A C 1
ATOM 771 O O . GLU A 1 97 ? 14.882 6.641 -4.802 1.00 94.25 97 GLU A O 1
ATOM 776 N N . ILE A 1 98 ? 13.382 5.410 -5.947 1.00 94.88 98 ILE A N 1
ATOM 777 C CA . ILE A 1 98 ? 12.412 6.481 -6.166 1.00 94.88 98 ILE A CA 1
ATOM 778 C C . ILE A 1 98 ? 11.017 5.930 -5.900 1.00 94.88 98 ILE A C 1
ATOM 780 O O . ILE A 1 98 ? 10.629 4.927 -6.492 1.00 94.88 98 ILE A O 1
ATOM 784 N N . PHE A 1 99 ? 10.240 6.601 -5.053 1.00 96.62 99 PHE A N 1
ATOM 785 C CA . PHE A 1 99 ? 8.806 6.356 -4.909 1.00 96.62 99 PHE A CA 1
ATOM 786 C C . PHE A 1 99 ? 8.040 7.595 -5.359 1.00 96.62 99 PHE A C 1
ATOM 788 O O . PHE A 1 99 ? 8.169 8.674 -4.775 1.00 96.62 99 PHE A O 1
ATOM 795 N N . PHE A 1 100 ? 7.249 7.442 -6.413 1.00 96.00 100 PHE A N 1
ATOM 796 C CA . PHE A 1 100 ? 6.496 8.513 -7.044 1.00 96.00 100 PHE A CA 1
ATOM 797 C C . PHE A 1 100 ? 4.992 8.306 -6.843 1.00 96.00 100 PHE A C 1
ATOM 799 O O . PHE A 1 100 ? 4.439 7.275 -7.227 1.00 96.00 100 PHE A O 1
ATOM 806 N N . ASP A 1 101 ? 4.336 9.312 -6.269 1.00 95.44 101 ASP A N 1
ATOM 807 C CA . ASP A 1 101 ? 2.884 9.428 -6.135 1.00 95.44 101 ASP A CA 1
ATOM 808 C C . ASP A 1 101 ? 2.320 9.943 -7.466 1.00 95.44 101 ASP A C 1
ATOM 810 O O . ASP A 1 101 ? 2.301 11.148 -7.734 1.00 95.44 101 ASP A O 1
ATOM 814 N N . PHE A 1 102 ? 1.949 9.012 -8.351 1.00 91.69 102 PHE A N 1
ATOM 815 C CA . PHE A 1 102 ? 1.590 9.346 -9.725 1.00 91.69 102 PHE A CA 1
ATOM 816 C C . PHE A 1 102 ? 0.229 10.022 -9.786 1.00 91.69 102 PHE A C 1
ATOM 818 O O . PHE A 1 102 ? 0.139 11.173 -10.223 1.00 91.69 102 PHE A O 1
ATOM 825 N N . ASN A 1 103 ? -0.821 9.319 -9.365 1.00 89.38 103 ASN A N 1
ATOM 826 C CA . ASN A 1 103 ? -2.165 9.869 -9.285 1.00 89.38 103 ASN A CA 1
ATOM 827 C C . ASN A 1 103 ? -3.108 8.996 -8.443 1.00 89.38 103 ASN A C 1
ATOM 829 O O . ASN A 1 103 ? -2.816 7.840 -8.174 1.00 89.38 103 ASN A O 1
ATOM 833 N N . ASN A 1 104 ? -4.272 9.529 -8.071 1.00 89.69 104 ASN A N 1
ATOM 834 C CA . ASN A 1 104 ? -5.384 8.754 -7.534 1.00 89.69 104 ASN A CA 1
ATOM 835 C C . ASN A 1 104 ? -6.203 8.118 -8.673 1.00 89.69 104 ASN A C 1
ATOM 837 O O . ASN A 1 104 ? -7.039 8.784 -9.298 1.00 89.69 104 ASN A O 1
ATOM 841 N N . SER A 1 105 ? -5.968 6.828 -8.930 1.00 88.00 105 SER A N 1
ATOM 842 C CA . SER A 1 105 ? -6.613 6.091 -10.023 1.00 88.00 105 SER A CA 1
ATOM 843 C C . SER A 1 105 ? -8.135 6.005 -9.847 1.00 88.00 105 SER A C 1
ATOM 845 O O . SER A 1 105 ? -8.872 6.150 -10.826 1.00 88.00 105 SER A O 1
ATOM 847 N N . LYS A 1 106 ? -8.621 5.889 -8.600 1.00 85.88 106 LYS A N 1
ATOM 848 C CA . LYS A 1 106 ? -10.053 5.853 -8.246 1.00 85.88 106 LYS A CA 1
ATOM 849 C C . LYS A 1 106 ? -10.790 7.114 -8.697 1.00 85.88 106 LYS A C 1
ATOM 851 O O . LYS A 1 106 ? -11.901 7.018 -9.211 1.00 85.88 106 LYS A O 1
ATOM 856 N N . ALA A 1 107 ? -10.178 8.285 -8.529 1.00 82.75 107 ALA A N 1
ATOM 857 C CA . ALA A 1 107 ? -10.781 9.554 -8.937 1.00 82.75 107 ALA A CA 1
ATOM 858 C C . ALA A 1 107 ? -10.741 9.761 -10.460 1.00 82.75 107 ALA A C 1
ATOM 860 O O . ALA A 1 107 ? -11.667 10.328 -11.036 1.00 82.75 107 ALA A O 1
ATOM 861 N N . GLN A 1 108 ? -9.675 9.300 -11.120 1.00 81.69 108 GLN A N 1
ATOM 862 C CA . GLN A 1 108 ? -9.435 9.612 -12.528 1.00 81.69 108 GLN A CA 1
ATOM 863 C C . GLN A 1 108 ? -10.187 8.687 -13.489 1.00 81.69 108 GLN A C 1
ATOM 865 O O . GLN A 1 108 ? -10.679 9.150 -14.518 1.00 81.69 108 GLN A O 1
ATOM 870 N N . ILE A 1 109 ? -10.324 7.401 -13.153 1.00 80.69 109 ILE A N 1
ATOM 871 C CA . ILE A 1 109 ? -10.899 6.409 -14.071 1.00 80.69 109 ILE A CA 1
ATOM 872 C C . ILE A 1 109 ? -12.371 6.661 -14.415 1.00 80.69 109 ILE A C 1
ATOM 874 O O . ILE A 1 109 ? -12.822 6.298 -15.494 1.00 80.69 109 ILE A O 1
ATOM 878 N N . VAL A 1 110 ? -13.113 7.312 -13.516 1.00 74.69 110 VAL A N 1
ATOM 879 C CA . VAL A 1 110 ? -14.524 7.675 -13.734 1.00 74.69 110 VAL A CA 1
ATOM 880 C C . VAL A 1 110 ? -14.654 8.905 -14.639 1.00 74.69 110 VAL A C 1
ATOM 882 O O . VAL A 1 110 ? -15.686 9.107 -15.269 1.00 74.69 110 VAL A O 1
ATOM 885 N N . SER A 1 111 ? -13.614 9.740 -14.702 1.00 71.81 111 SER A N 1
ATOM 886 C CA . SER A 1 111 ? -13.642 11.014 -15.428 1.00 71.81 111 SER A CA 1
ATOM 887 C C . SER A 1 111 ? -13.218 10.916 -16.896 1.00 71.81 111 SER A C 1
ATOM 889 O O . SER A 1 111 ? -13.540 11.818 -17.667 1.00 71.81 111 SER A O 1
ATOM 891 N N . ASP A 1 112 ? -12.521 9.846 -17.293 1.00 68.44 112 ASP A N 1
ATOM 892 C CA . ASP A 1 112 ? -12.005 9.685 -18.655 1.00 68.44 112 ASP A CA 1
ATOM 893 C C . ASP A 1 112 ? -12.191 8.249 -19.165 1.00 68.44 112 ASP A C 1
ATOM 895 O O . ASP A 1 112 ? -11.458 7.317 -18.818 1.00 68.44 112 ASP A O 1
ATOM 899 N N . ASP A 1 113 ? -13.189 8.066 -20.030 1.00 64.38 113 ASP A N 1
ATOM 900 C CA . ASP A 1 1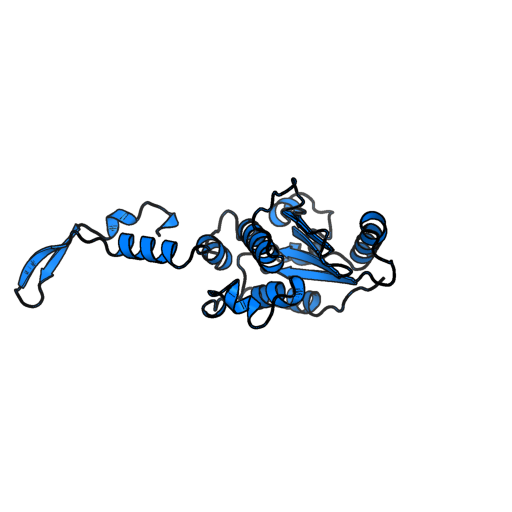13 ? -13.531 6.763 -20.602 1.00 64.38 113 ASP A CA 1
ATOM 901 C C . ASP A 1 113 ? -12.527 6.248 -21.647 1.00 64.38 113 ASP A C 1
ATOM 903 O O . ASP A 1 113 ? -12.613 5.094 -22.067 1.00 64.38 113 ASP A O 1
ATOM 907 N N . SER A 1 114 ? -11.543 7.060 -22.038 1.00 66.19 114 SER A N 1
ATOM 908 C CA . SER A 1 114 ? -10.590 6.719 -23.099 1.00 66.19 114 SER A CA 1
ATOM 909 C C . SER A 1 114 ? -9.189 6.346 -22.609 1.00 66.19 114 SER A C 1
ATOM 911 O O . SER A 1 114 ? -8.371 5.858 -23.394 1.00 66.19 114 SER A O 1
ATOM 913 N N . VAL A 1 115 ? -8.896 6.539 -21.319 1.00 71.44 115 VAL A N 1
ATOM 914 C CA . VAL A 1 115 ? -7.557 6.300 -20.764 1.00 71.44 115 VAL A CA 1
ATOM 915 C C . VAL A 1 115 ? -7.420 4.864 -20.249 1.00 71.44 115 VAL A C 1
ATOM 917 O O . VAL A 1 115 ? -8.295 4.345 -19.549 1.00 71.44 115 VAL A O 1
ATOM 920 N N . TYR A 1 116 ? -6.297 4.242 -20.617 1.00 79.75 116 TYR A N 1
ATOM 921 C CA . TYR A 1 116 ? -5.855 2.907 -20.208 1.00 79.75 116 TYR A CA 1
ATOM 922 C C . TYR A 1 116 ? -4.509 3.008 -19.490 1.00 79.75 116 TYR A C 1
ATOM 924 O O . TYR A 1 116 ? -3.648 3.783 -19.919 1.00 79.75 116 TYR A O 1
ATOM 932 N N . GLY A 1 117 ? -4.307 2.192 -18.456 1.00 83.00 117 GLY A N 1
ATOM 933 C CA . GLY A 1 117 ? -3.062 2.163 -17.689 1.00 83.00 117 GLY A CA 1
ATOM 934 C C . GLY A 1 117 ? -2.950 3.344 -16.727 1.00 83.00 117 GLY A C 1
ATOM 935 O O . GLY A 1 117 ? -2.279 4.333 -17.019 1.00 83.00 117 GLY A O 1
ATOM 936 N N . LEU A 1 118 ? -3.611 3.230 -15.575 1.00 87.31 118 LEU A N 1
ATOM 937 C CA . LEU A 1 118 ? -3.717 4.278 -14.555 1.00 87.31 118 LEU A CA 1
ATOM 938 C C . LEU A 1 118 ? -3.103 3.804 -13.228 1.00 87.31 118 LEU A C 1
ATOM 940 O O . LEU A 1 118 ? -3.851 3.525 -12.290 1.00 87.31 118 LEU A O 1
ATOM 944 N N . PRO A 1 119 ? -1.764 3.682 -13.133 1.00 92.62 119 PRO A N 1
ATOM 945 C CA . PRO A 1 119 ? -1.122 3.298 -11.883 1.00 92.62 119 PRO A CA 1
ATOM 946 C C . PRO A 1 119 ? -1.277 4.396 -10.830 1.00 92.62 119 PRO A C 1
ATOM 948 O O . PRO A 1 119 ? -1.283 5.585 -11.150 1.00 92.62 119 PRO A O 1
ATOM 951 N N . ASP A 1 120 ? -1.351 4.001 -9.563 1.00 95.06 120 ASP A N 1
ATOM 952 C CA . ASP A 1 120 ? -1.384 4.945 -8.449 1.00 95.06 120 ASP A CA 1
ATOM 953 C C . ASP A 1 120 ? 0.017 5.423 -8.075 1.00 95.06 120 ASP A C 1
ATOM 955 O O . ASP A 1 120 ? 0.237 6.616 -7.847 1.00 95.06 120 ASP A O 1
ATOM 959 N N . PHE A 1 121 ? 0.970 4.488 -8.048 1.00 97.31 121 PHE A N 1
ATOM 960 C CA . PHE A 1 121 ? 2.349 4.736 -7.651 1.00 97.31 121 PHE A CA 1
ATOM 961 C C . PHE A 1 1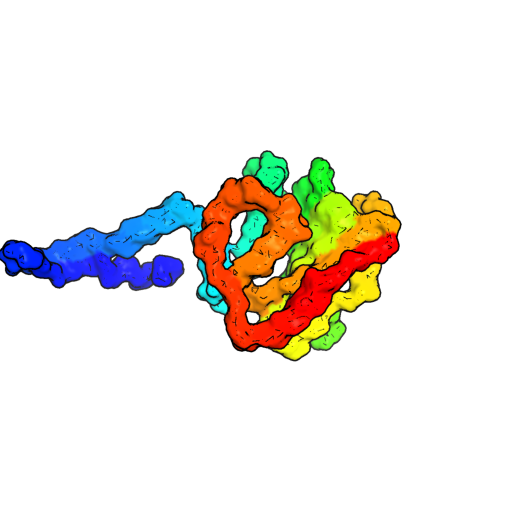21 ? 3.333 4.087 -8.623 1.00 97.31 121 PHE A C 1
ATOM 963 O O . PHE A 1 121 ? 3.074 3.023 -9.188 1.00 97.31 121 PHE A O 1
ATOM 970 N N . LEU A 1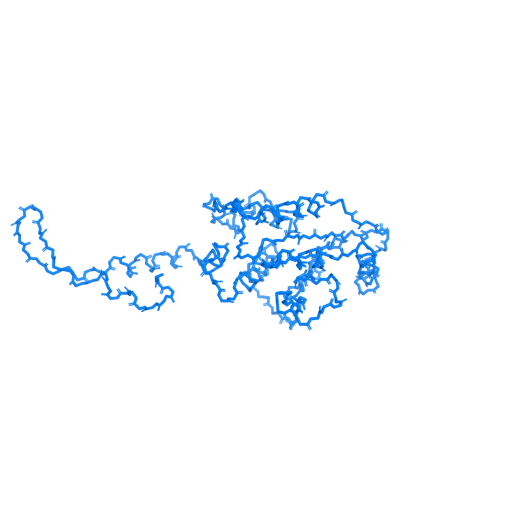 122 ? 4.498 4.713 -8.763 1.00 96.44 122 LEU A N 1
ATOM 971 C CA . LEU A 1 122 ? 5.669 4.124 -9.403 1.00 96.44 122 LEU A CA 1
ATOM 972 C C . LEU A 1 122 ? 6.766 3.985 -8.349 1.00 96.44 122 LEU A C 1
ATOM 974 O O . LEU A 1 122 ? 7.172 4.977 -7.746 1.00 96.44 122 LEU A O 1
ATOM 978 N N . TYR A 1 123 ? 7.263 2.768 -8.157 1.00 97.38 123 TYR A N 1
ATOM 979 C CA . TYR A 1 123 ? 8.474 2.516 -7.386 1.00 97.38 123 TYR A CA 1
ATOM 980 C C . TYR A 1 123 ? 9.587 2.064 -8.328 1.00 97.38 123 TYR A C 1
ATOM 982 O O . TYR A 1 123 ? 9.372 1.193 -9.169 1.00 97.38 123 TYR A O 1
ATOM 990 N N . VAL A 1 124 ? 10.761 2.671 -8.205 1.00 95.81 124 VAL A N 1
ATOM 991 C CA . VAL A 1 124 ? 11.970 2.301 -8.944 1.00 95.81 124 VAL A CA 1
ATOM 992 C C . VAL A 1 124 ? 13.045 1.947 -7.933 1.00 95.81 124 VAL A C 1
ATOM 994 O O . VAL A 1 124 ? 13.269 2.720 -7.002 1.00 95.81 124 VAL A O 1
ATOM 997 N N . GLN A 1 125 ? 13.710 0.813 -8.127 1.00 94.75 125 GLN A N 1
ATOM 998 C CA . GLN A 1 125 ? 14.859 0.379 -7.342 1.00 94.75 125 GLN A CA 1
ATOM 999 C C . GLN A 1 125 ? 15.948 -0.118 -8.294 1.00 94.75 125 GLN A C 1
ATOM 1001 O O . GLN A 1 125 ? 15.835 -1.198 -8.868 1.00 94.75 125 GLN A O 1
ATOM 1006 N N . ASP A 1 126 ? 17.013 0.670 -8.444 1.00 92.19 126 ASP A N 1
ATOM 1007 C CA . ASP A 1 126 ? 18.112 0.413 -9.383 1.00 92.19 126 ASP A CA 1
ATOM 1008 C C . ASP A 1 126 ? 17.621 0.185 -10.826 1.00 92.19 126 ASP A C 1
ATOM 1010 O O . ASP A 1 126 ? 17.397 1.153 -11.549 1.00 92.19 126 ASP A O 1
ATOM 1014 N N . THR A 1 127 ? 17.446 -1.070 -11.244 1.00 93.31 127 THR A N 1
ATOM 1015 C CA . THR A 1 127 ? 16.997 -1.466 -12.592 1.00 93.31 127 THR A CA 1
ATOM 1016 C C . THR A 1 127 ? 15.536 -1.920 -12.646 1.00 93.31 127 THR A C 1
ATOM 1018 O O . THR A 1 127 ? 14.963 -2.036 -13.733 1.00 93.31 127 THR A O 1
ATOM 1021 N N . ASP A 1 128 ? 14.924 -2.127 -11.480 1.00 94.88 128 ASP A N 1
ATOM 1022 C CA . ASP A 1 128 ? 13.581 -2.669 -11.335 1.00 94.88 128 ASP A CA 1
ATOM 1023 C C . ASP A 1 128 ? 12.548 -1.560 -11.171 1.00 94.88 128 ASP A C 1
ATOM 1025 O O . ASP A 1 128 ? 12.727 -0.608 -10.408 1.00 94.88 128 ASP A O 1
ATOM 1029 N N . MET A 1 129 ? 11.429 -1.708 -11.871 1.00 95.75 129 MET A N 1
ATOM 1030 C CA . MET A 1 129 ? 10.306 -0.786 -11.840 1.00 95.75 129 MET A CA 1
ATOM 1031 C C . MET A 1 129 ? 9.010 -1.517 -11.506 1.00 95.75 129 MET A C 1
ATOM 1033 O O . MET A 1 129 ? 8.662 -2.532 -12.113 1.00 95.75 129 MET A O 1
ATOM 1037 N N . PHE A 1 130 ? 8.241 -0.940 -10.593 1.00 96.75 130 PHE A N 1
ATOM 1038 C CA . PHE A 1 130 ? 6.955 -1.463 -10.162 1.00 96.75 130 PHE A CA 1
ATOM 1039 C C . PHE A 1 130 ? 5.881 -0.400 -10.345 1.00 96.75 130 PHE A C 1
ATOM 1041 O O . PHE A 1 130 ? 5.968 0.692 -9.778 1.00 96.75 130 PHE A O 1
ATOM 1048 N N . LEU A 1 131 ? 4.851 -0.734 -11.116 1.00 96.12 131 LEU A N 1
ATOM 1049 C CA . LEU A 1 131 ? 3.645 0.075 -11.246 1.00 96.12 131 LEU A CA 1
ATOM 1050 C C . LEU A 1 131 ? 2.580 -0.472 -10.303 1.00 96.12 131 LEU A C 1
ATOM 1052 O O . LEU A 1 131 ? 1.963 -1.499 -10.584 1.00 96.12 131 LEU A O 1
ATOM 1056 N N . LEU A 1 132 ? 2.376 0.206 -9.175 1.00 96.69 132 LEU A N 1
ATOM 1057 C CA . LEU A 1 132 ? 1.388 -0.201 -8.185 1.00 96.69 132 LEU A CA 1
ATOM 1058 C C . LEU A 1 132 ? 0.048 0.452 -8.503 1.00 96.69 132 LEU A C 1
ATOM 1060 O O . LEU A 1 132 ? -0.047 1.675 -8.602 1.00 96.69 132 LEU A O 1
ATOM 1064 N N . THR A 1 133 ? -0.984 -0.370 -8.639 1.00 94.94 133 THR A N 1
ATOM 1065 C CA . THR A 1 133 ? -2.340 0.061 -8.985 1.00 94.94 133 THR A CA 1
ATOM 1066 C C . THR A 1 133 ? -3.315 -0.458 -7.942 1.00 94.94 133 THR A C 1
ATOM 1068 O O . THR A 1 133 ? -3.358 -1.660 -7.681 1.00 94.94 133 THR A O 1
ATOM 1071 N N . ILE A 1 134 ? -4.102 0.436 -7.351 1.00 95.00 134 ILE A N 1
ATOM 1072 C CA . ILE A 1 134 ? -5.220 0.073 -6.482 1.00 95.00 134 ILE A CA 1
ATOM 1073 C C . ILE A 1 134 ? -6.424 -0.195 -7.383 1.00 95.00 134 ILE A C 1
ATOM 1075 O O . ILE A 1 134 ? -6.831 0.659 -8.178 1.00 95.00 134 ILE A O 1
ATOM 1079 N N . ALA A 1 135 ? -6.972 -1.407 -7.310 1.00 92.44 135 ALA A N 1
ATOM 1080 C CA . ALA A 1 135 ? -8.100 -1.789 -8.145 1.00 92.44 135 ALA A CA 1
ATOM 1081 C C . ALA A 1 135 ? -9.322 -0.888 -7.887 1.00 92.44 135 ALA A C 1
ATOM 1083 O O . ALA A 1 135 ? -9.543 -0.368 -6.798 1.00 92.44 135 ALA A O 1
ATOM 1084 N N . SER A 1 136 ? -10.143 -0.693 -8.911 1.00 90.19 136 SER A N 1
ATOM 1085 C CA . SER A 1 136 ? -11.411 0.018 -8.800 1.00 90.19 136 SER A CA 1
ATOM 1086 C C . SER A 1 136 ? -12.444 -0.865 -8.106 1.00 90.19 136 SER A C 1
ATOM 1088 O O . SER A 1 136 ? -12.485 -2.075 -8.323 1.00 90.19 136 SER A O 1
ATOM 1090 N N . GLU A 1 137 ? -13.355 -0.260 -7.348 1.00 88.38 137 GLU A N 1
ATOM 1091 C CA . GLU A 1 137 ? -14.566 -0.946 -6.873 1.00 88.38 137 GLU A CA 1
ATOM 1092 C C . GLU A 1 137 ? -15.445 -1.423 -8.042 1.00 88.38 137 GLU A C 1
ATOM 1094 O O . GLU A 1 137 ? -16.174 -2.405 -7.931 1.00 88.38 137 GLU A O 1
ATOM 1099 N N . ASN A 1 138 ? -15.370 -0.750 -9.195 1.00 87.25 138 ASN A N 1
ATOM 1100 C CA . ASN A 1 138 ? -16.134 -1.128 -10.375 1.00 87.25 138 ASN A CA 1
ATOM 1101 C C . ASN A 1 138 ? -15.387 -2.187 -11.196 1.00 87.25 138 ASN A C 1
ATOM 1103 O O . ASN A 1 138 ? -14.404 -1.880 -11.874 1.00 87.25 138 ASN A O 1
ATOM 1107 N N . HIS A 1 139 ? -15.909 -3.414 -11.194 1.00 84.06 139 HIS A N 1
ATOM 1108 C CA . HIS A 1 139 ? -15.348 -4.548 -11.930 1.00 84.06 139 HIS A CA 1
ATOM 1109 C C . HIS A 1 139 ? -15.129 -4.282 -13.427 1.00 84.06 139 HIS A C 1
ATOM 1111 O O . HIS A 1 139 ? -14.108 -4.691 -13.978 1.00 84.06 139 HIS A O 1
ATOM 1117 N N . TRP A 1 140 ? -16.017 -3.526 -14.082 1.00 82.88 140 TRP A N 1
ATOM 1118 C CA . TRP A 1 140 ? -15.883 -3.185 -15.505 1.00 82.88 140 TRP A CA 1
ATOM 1119 C C . TRP A 1 140 ? -14.681 -2.288 -15.804 1.00 82.88 140 TRP A C 1
ATOM 1121 O O . TRP A 1 140 ? -14.182 -2.275 -16.928 1.00 82.88 140 TRP A O 1
ATOM 1131 N N . LEU A 1 141 ? -14.222 -1.525 -14.811 1.00 86.25 141 LEU A N 1
ATOM 1132 C CA . LEU A 1 141 ? -13.117 -0.583 -14.960 1.00 86.25 141 LEU A CA 1
ATOM 1133 C C . LEU A 1 141 ? -11.757 -1.225 -14.653 1.00 86.25 141 LEU A C 1
ATOM 1135 O O . LEU A 1 141 ? -10.736 -0.728 -15.127 1.00 86.25 141 LEU A O 1
ATOM 1139 N N . ARG A 1 142 ? -11.722 -2.352 -13.927 1.00 86.31 142 ARG A N 1
ATOM 1140 C CA . ARG A 1 142 ? -10.476 -3.031 -13.514 1.00 86.31 142 ARG A CA 1
ATOM 1141 C C . ARG A 1 142 ? -9.610 -3.446 -14.704 1.00 86.31 142 ARG A C 1
ATOM 1143 O O . ARG A 1 142 ? -8.400 -3.241 -14.689 1.00 86.31 142 ARG A O 1
ATOM 1150 N N . SER A 1 143 ? -10.233 -3.937 -15.774 1.00 80.62 143 SER A N 1
ATOM 1151 C CA . SER A 1 143 ? -9.541 -4.338 -17.009 1.00 80.62 143 SER A CA 1
ATOM 1152 C C . SER A 1 143 ? -8.860 -3.175 -17.741 1.00 80.62 143 SER A C 1
ATOM 1154 O O . SER A 1 143 ? -7.948 -3.399 -18.533 1.00 80.62 143 SER A O 1
ATOM 1156 N N . ARG A 1 144 ? -9.277 -1.931 -17.475 1.00 83.81 144 ARG A N 1
ATOM 1157 C CA . ARG A 1 144 ? -8.701 -0.715 -18.070 1.00 83.81 144 ARG A CA 1
ATOM 1158 C C . ARG A 1 144 ? -7.578 -0.115 -17.223 1.00 83.81 144 ARG A C 1
ATOM 1160 O O . ARG A 1 144 ? -6.767 0.651 -17.744 1.00 83.81 144 ARG A O 1
ATOM 1167 N N . GLN A 1 145 ? -7.533 -0.429 -15.926 1.00 86.62 145 GLN A N 1
ATOM 1168 C CA . GLN A 1 145 ? -6.545 0.137 -15.002 1.00 86.62 145 GLN A CA 1
ATOM 1169 C C . GLN A 1 145 ? -5.142 -0.401 -15.246 1.00 86.62 145 GLN A C 1
ATOM 1171 O O . GLN A 1 145 ? -4.180 0.355 -15.123 1.00 86.62 145 GLN A O 1
ATOM 1176 N N . VAL A 1 146 ? -5.032 -1.681 -15.602 1.00 84.56 146 VAL A N 1
ATOM 1177 C CA . VAL A 1 146 ? -3.745 -2.348 -15.797 1.00 84.56 146 VAL A CA 1
ATOM 1178 C C . VAL A 1 146 ? -3.135 -1.901 -17.133 1.00 84.56 146 VAL A C 1
ATOM 1180 O O . VAL A 1 146 ? -3.768 -2.074 -18.178 1.00 84.56 146 VAL A O 1
ATOM 1183 N N . PRO A 1 147 ? -1.927 -1.307 -17.134 1.00 85.88 147 PRO A N 1
ATOM 1184 C CA . PRO A 1 147 ? -1.259 -0.899 -18.364 1.00 85.88 147 PRO A CA 1
ATOM 1185 C C . PRO A 1 147 ? -0.969 -2.082 -19.291 1.00 85.88 147 PRO A C 1
ATOM 1187 O O . PRO A 1 147 ? -0.499 -3.130 -18.850 1.00 85.88 147 PRO A O 1
ATOM 1190 N N . HIS A 1 148 ? -1.174 -1.883 -20.593 1.00 87.12 148 HIS A N 1
ATOM 1191 C CA . HIS A 1 148 ? -0.832 -2.876 -21.616 1.00 87.12 148 HIS A CA 1
ATOM 1192 C C . HIS A 1 148 ? 0.697 -2.998 -21.785 1.00 87.12 148 HIS A C 1
ATOM 1194 O O . HIS A 1 148 ? 1.410 -2.004 -21.639 1.00 87.12 148 HIS A O 1
ATOM 1200 N N . ALA A 1 149 ? 1.206 -4.160 -22.217 1.00 86.94 149 ALA A N 1
ATOM 1201 C CA . ALA A 1 149 ? 2.643 -4.419 -22.416 1.00 86.94 149 ALA A CA 1
ATOM 1202 C C . ALA A 1 149 ? 3.370 -3.311 -23.211 1.00 86.94 149 ALA A C 1
ATOM 1204 O O . ALA A 1 149 ? 4.354 -2.743 -22.755 1.00 86.94 149 ALA A O 1
ATOM 1205 N N . LYS A 1 150 ? 2.812 -2.883 -24.350 1.00 88.75 150 LYS A N 1
ATOM 1206 C CA . LYS A 1 150 ? 3.330 -1.743 -25.140 1.00 88.75 150 LYS A CA 1
ATOM 1207 C C . LYS A 1 150 ? 3.476 -0.428 -24.346 1.00 88.75 150 LYS A C 1
ATOM 1209 O O . LYS A 1 150 ? 4.364 0.377 -24.631 1.00 88.75 150 LYS A O 1
ATOM 1214 N N . GLN A 1 151 ? 2.592 -0.163 -23.379 1.00 90.44 151 GLN A N 1
ATOM 1215 C CA . GLN A 1 151 ? 2.728 0.999 -22.494 1.00 90.44 151 GLN A CA 1
ATOM 1216 C C . GLN A 1 151 ? 3.875 0.791 -21.504 1.00 90.44 151 GLN A C 1
ATOM 1218 O O . GLN A 1 151 ? 4.651 1.727 -21.306 1.00 90.44 151 GLN A O 1
ATOM 1223 N N . LEU A 1 152 ? 4.017 -0.415 -20.944 1.00 91.81 152 LEU A N 1
ATOM 1224 C CA . LEU A 1 152 ? 5.131 -0.781 -20.067 1.00 91.81 152 LEU A CA 1
ATOM 1225 C C . LEU A 1 152 ? 6.483 -0.616 -20.772 1.00 91.81 152 LEU A C 1
ATOM 1227 O O . LEU A 1 152 ? 7.345 0.077 -20.239 1.00 91.81 152 LEU A O 1
ATOM 1231 N N . GLU A 1 153 ? 6.636 -1.117 -22.004 1.00 90.50 153 GLU A N 1
ATOM 1232 C CA . GLU A 1 153 ? 7.842 -0.907 -22.829 1.00 90.50 153 GLU A CA 1
ATOM 1233 C C . GLU A 1 153 ? 8.149 0.589 -22.994 1.00 90.50 153 GLU A C 1
ATOM 1235 O O . GLU A 1 153 ? 9.279 1.058 -22.838 1.00 90.50 153 GLU A O 1
ATOM 1240 N N . GLY A 1 154 ? 7.111 1.381 -23.283 1.00 92.06 154 GLY A N 1
ATOM 1241 C CA . GLY A 1 154 ? 7.228 2.827 -23.413 1.00 92.06 154 GLY A CA 1
ATOM 1242 C C . GLY A 1 154 ? 7.641 3.520 -22.112 1.00 92.06 154 GLY A C 1
ATOM 1243 O O . GLY A 1 154 ? 8.371 4.511 -22.160 1.00 92.06 154 GLY A O 1
ATOM 1244 N N . ILE A 1 155 ? 7.164 3.052 -20.955 1.00 92.31 155 ILE A N 1
ATOM 1245 C CA . ILE A 1 155 ? 7.557 3.553 -19.627 1.00 92.31 155 ILE A CA 1
ATOM 1246 C C . ILE A 1 155 ? 9.012 3.181 -19.336 1.00 92.31 155 ILE A C 1
ATOM 1248 O O . ILE A 1 155 ? 9.806 4.079 -19.061 1.00 92.31 155 ILE A O 1
ATOM 1252 N N . ALA A 1 156 ? 9.374 1.909 -19.480 1.00 92.38 156 ALA A N 1
ATOM 1253 C CA . ALA A 1 156 ? 10.719 1.405 -19.231 1.00 92.38 156 ALA A CA 1
ATOM 1254 C C . ALA A 1 156 ? 11.768 2.129 -20.096 1.00 92.38 156 ALA A C 1
ATOM 1256 O O . ALA A 1 156 ? 12.763 2.634 -19.581 1.00 92.38 156 ALA A O 1
ATOM 1257 N N . ARG A 1 157 ? 11.481 2.350 -21.387 1.00 93.06 157 ARG A N 1
ATOM 1258 C CA . ARG A 1 157 ? 12.381 3.086 -22.289 1.00 93.06 157 ARG A CA 1
ATOM 1259 C C . ARG A 1 157 ? 12.574 4.543 -21.860 1.00 93.06 157 ARG A C 1
ATOM 1261 O O . ARG A 1 157 ? 13.666 5.091 -21.983 1.00 93.06 157 ARG A O 1
ATOM 1268 N N . ARG A 1 158 ? 11.516 5.196 -21.363 1.00 92.81 158 ARG A N 1
ATOM 1269 C CA . ARG A 1 158 ? 11.611 6.564 -20.818 1.00 92.81 158 ARG A CA 1
ATOM 1270 C C . ARG A 1 158 ? 12.433 6.595 -19.534 1.00 92.81 158 ARG A C 1
ATOM 1272 O O . ARG A 1 158 ? 13.205 7.532 -19.352 1.00 92.81 158 ARG A O 1
ATOM 1279 N N . ALA A 1 159 ? 12.300 5.582 -18.684 1.00 89.94 159 ALA A N 1
ATOM 1280 C CA . ALA A 1 159 ? 13.116 5.456 -17.486 1.00 89.94 159 ALA A CA 1
ATOM 1281 C C . ALA A 1 159 ? 14.603 5.308 -17.831 1.00 89.94 159 ALA A C 1
ATOM 1283 O O . ALA A 1 159 ? 15.410 6.009 -17.230 1.00 89.94 159 ALA A O 1
ATOM 1284 N N . SER A 1 160 ? 14.967 4.527 -18.857 1.00 90.75 160 SER A N 1
ATOM 1285 C CA . SER A 1 160 ? 16.358 4.458 -19.338 1.00 90.75 160 SER A CA 1
ATOM 1286 C C . SER A 1 160 ? 16.914 5.832 -19.718 1.00 90.75 160 SER A C 1
ATOM 1288 O O . SER A 1 160 ? 18.031 6.176 -19.337 1.00 90.75 160 SER A O 1
ATOM 1290 N N . PHE A 1 161 ? 16.129 6.654 -20.425 1.00 90.94 161 PHE A N 1
ATOM 1291 C CA . PHE A 1 161 ? 16.567 7.992 -20.838 1.00 90.94 161 PHE A CA 1
ATOM 1292 C C . PHE A 1 161 ? 16.695 8.984 -19.680 1.00 90.94 161 PHE A C 1
ATOM 1294 O O . PHE A 1 161 ? 17.601 9.813 -19.694 1.00 90.94 161 PHE A O 1
ATOM 1301 N N . ILE A 1 162 ? 15.783 8.934 -18.708 1.00 89.50 162 ILE A N 1
ATOM 1302 C CA . ILE A 1 162 ? 15.712 9.926 -17.625 1.00 89.50 162 ILE A CA 1
ATOM 1303 C C . ILE A 1 162 ? 16.623 9.539 -16.457 1.00 89.50 162 ILE A C 1
ATOM 1305 O O . ILE A 1 162 ? 17.309 10.392 -15.902 1.00 89.50 162 ILE A O 1
ATOM 1309 N N . LEU A 1 163 ? 16.625 8.260 -16.081 1.00 87.00 163 LEU A N 1
ATOM 1310 C CA . LEU A 1 163 ? 17.332 7.739 -14.908 1.00 87.00 163 LEU A CA 1
ATOM 1311 C C . LEU A 1 163 ? 18.714 7.169 -15.256 1.00 87.00 163 LEU A C 1
ATOM 1313 O O . LEU A 1 163 ? 19.467 6.803 -14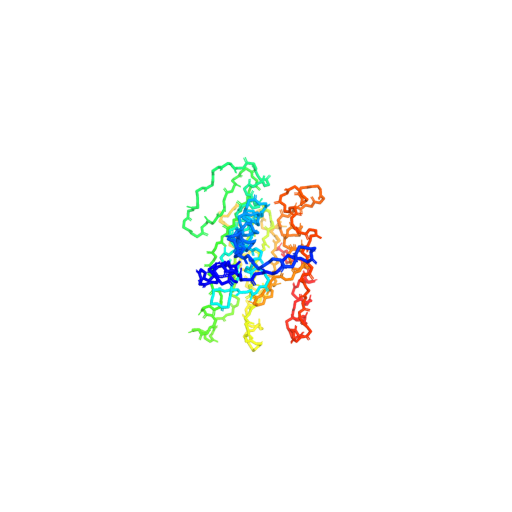.358 1.00 87.00 163 LEU A O 1
ATOM 1317 N N . GLY A 1 164 ? 19.057 7.085 -16.546 1.00 86.12 164 GLY A N 1
ATOM 1318 C CA . GLY A 1 164 ? 20.344 6.562 -17.008 1.00 86.12 164 GLY A CA 1
ATOM 1319 C C . GLY A 1 164 ? 20.510 5.054 -16.805 1.00 86.12 164 GLY A C 1
ATOM 1320 O O . GLY A 1 164 ? 21.637 4.561 -16.792 1.00 86.12 164 GLY A O 1
ATOM 1321 N N . ILE A 1 165 ? 19.409 4.319 -16.626 1.00 88.81 165 ILE A N 1
ATOM 1322 C CA . ILE A 1 165 ? 19.432 2.860 -16.493 1.00 88.81 165 ILE A CA 1
ATOM 1323 C C . ILE A 1 165 ? 19.723 2.246 -17.876 1.00 88.81 165 ILE A C 1
ATOM 1325 O O . ILE A 1 165 ? 19.054 2.627 -18.844 1.00 88.81 165 ILE A O 1
ATOM 1329 N N . PRO A 1 166 ? 20.684 1.308 -18.007 1.00 89.69 166 PRO A N 1
ATOM 1330 C CA . PRO A 1 166 ? 20.946 0.627 -19.273 1.00 89.69 166 PRO A CA 1
ATOM 1331 C C . PRO A 1 166 ? 19.681 -0.027 -19.827 1.00 89.69 166 PRO A C 1
ATOM 1333 O O . PRO A 1 166 ? 18.974 -0.715 -19.094 1.00 89.69 166 PRO A O 1
ATOM 1336 N N . TYR A 1 167 ? 19.410 0.197 -21.115 1.00 87.62 167 TYR A N 1
ATOM 1337 C CA . TYR A 1 167 ? 18.187 -0.261 -21.782 1.00 87.62 167 TYR A CA 1
ATOM 1338 C C . TYR A 1 167 ? 17.961 -1.768 -21.589 1.00 87.62 167 TYR A C 1
ATOM 1340 O O . TYR A 1 167 ? 16.928 -2.154 -21.056 1.00 87.62 167 TYR A O 1
ATOM 1348 N N . ASP A 1 168 ? 18.990 -2.572 -21.867 1.00 89.31 168 ASP A N 1
ATOM 1349 C CA . ASP A 1 168 ? 18.981 -4.044 -21.807 1.00 89.31 168 ASP A CA 1
ATOM 1350 C C . ASP A 1 168 ? 18.861 -4.620 -20.379 1.00 89.31 168 ASP A C 1
ATOM 1352 O O . ASP A 1 168 ? 18.971 -5.826 -20.164 1.00 89.31 168 ASP A O 1
ATOM 1356 N N . SER A 1 169 ? 18.762 -3.763 -19.360 1.00 89.88 169 SER A N 1
ATOM 1357 C CA . SER A 1 169 ? 18.709 -4.160 -17.949 1.00 89.88 169 SER A CA 1
ATOM 1358 C C . SER A 1 169 ? 17.441 -3.690 -17.246 1.00 89.88 169 SER A C 1
ATOM 1360 O O . SER A 1 169 ? 17.222 -4.090 -16.107 1.00 89.88 169 SER A O 1
ATOM 1362 N N . VAL A 1 170 ? 16.608 -2.856 -17.880 1.00 92.50 170 VAL A N 1
ATOM 1363 C CA . VAL A 1 170 ? 15.373 -2.378 -17.249 1.00 92.50 170 VAL A CA 1
ATOM 1364 C C . VAL A 1 170 ? 14.353 -3.505 -17.196 1.00 92.50 170 VAL A C 1
ATOM 1366 O O . VAL A 1 170 ? 13.996 -4.083 -18.225 1.00 92.50 170 VAL A O 1
ATOM 1369 N N . ARG A 1 171 ? 13.825 -3.751 -15.997 1.00 94.12 171 ARG A N 1
ATOM 1370 C CA . ARG A 1 171 ? 12.706 -4.666 -15.783 1.00 94.12 171 ARG A CA 1
ATOM 1371 C C . ARG A 1 171 ? 11.532 -3.898 -15.208 1.00 94.12 171 ARG A C 1
ATOM 1373 O O . ARG A 1 171 ? 11.685 -3.150 -14.246 1.00 94.12 171 ARG A O 1
ATOM 1380 N N . ILE A 1 172 ? 10.350 -4.080 -15.781 1.00 94.88 172 ILE A N 1
ATOM 1381 C CA . ILE A 1 172 ? 9.124 -3.439 -15.306 1.00 94.88 172 ILE A CA 1
ATOM 1382 C C . ILE A 1 172 ? 8.034 -4.478 -15.080 1.00 94.88 172 ILE A C 1
ATOM 1384 O O . ILE A 1 172 ? 7.866 -5.399 -15.878 1.00 94.88 172 ILE A O 1
ATOM 1388 N N . ARG A 1 173 ? 7.273 -4.323 -13.995 1.00 93.69 173 ARG A N 1
ATOM 1389 C CA . ARG A 1 173 ? 6.092 -5.149 -13.736 1.00 93.69 173 ARG A CA 1
ATOM 1390 C C . ARG A 1 173 ? 4.942 -4.357 -13.131 1.00 93.69 173 ARG A C 1
ATOM 1392 O O . ARG A 1 173 ? 5.140 -3.348 -12.446 1.00 93.69 173 ARG A O 1
ATOM 1399 N N . ASN A 1 174 ? 3.736 -4.857 -13.357 1.00 93.00 174 ASN A N 1
ATOM 1400 C CA . ASN A 1 174 ? 2.534 -4.371 -12.698 1.00 93.00 174 ASN A CA 1
ATOM 1401 C C . ASN A 1 174 ? 2.376 -5.036 -11.327 1.00 93.00 174 ASN A C 1
ATOM 1403 O O . ASN A 1 174 ? 2.767 -6.182 -11.122 1.00 93.00 174 ASN A O 1
ATOM 1407 N N . VAL A 1 175 ? 1.792 -4.306 -10.381 1.00 94.50 175 VAL A N 1
ATOM 1408 C CA . VAL A 1 175 ? 1.366 -4.838 -9.087 1.00 94.50 175 VAL A CA 1
ATOM 1409 C C . VAL A 1 175 ? -0.048 -4.348 -8.831 1.00 94.50 175 VAL A C 1
ATOM 1411 O O . VAL A 1 175 ? -0.271 -3.150 -8.645 1.00 94.50 175 VAL A O 1
ATOM 1414 N N . LEU A 1 176 ? -1.004 -5.273 -8.825 1.00 94.12 176 LEU A N 1
ATOM 1415 C CA . LEU A 1 176 ? -2.403 -4.963 -8.546 1.00 94.12 176 LEU A CA 1
ATOM 1416 C C . LEU A 1 176 ? -2.727 -5.228 -7.071 1.00 94.12 176 LEU A C 1
ATOM 1418 O O . LEU A 1 176 ? -2.435 -6.312 -6.551 1.00 94.12 176 LEU A O 1
ATOM 1422 N N . LEU A 1 177 ? -3.325 -4.226 -6.424 1.00 95.50 177 LEU A N 1
ATOM 1423 C CA . LEU A 1 177 ? -3.740 -4.222 -5.021 1.00 95.50 177 LEU A CA 1
ATOM 1424 C C . LEU A 1 177 ? -5.277 -4.198 -4.907 1.00 95.50 177 LEU A C 1
ATOM 1426 O O . LEU A 1 177 ? -5.930 -3.711 -5.838 1.00 95.50 177 LEU A O 1
ATOM 1430 N N . PRO A 1 178 ? -5.867 -4.697 -3.800 1.00 94.56 178 PRO A N 1
ATOM 1431 C CA . PRO A 1 178 ? -7.320 -4.794 -3.670 1.00 94.56 178 PRO A CA 1
ATOM 1432 C C . PRO A 1 178 ? -7.982 -3.409 -3.577 1.00 94.56 178 PRO A C 1
ATOM 1434 O O . PRO A 1 178 ? -7.309 -2.427 -3.290 1.00 94.56 178 PRO A O 1
ATOM 1437 N N . PRO A 1 179 ? -9.289 -3.283 -3.852 1.00 92.50 179 PRO A N 1
ATOM 1438 C CA . PRO A 1 179 ? -9.910 -1.972 -4.054 1.00 92.50 179 PRO A CA 1
ATOM 1439 C C . PRO A 1 179 ? -10.197 -1.189 -2.758 1.00 92.50 179 PRO A C 1
ATOM 1441 O O . PRO A 1 179 ? -9.903 0.006 -2.676 1.00 92.50 179 PRO A O 1
ATOM 1444 N N . SER A 1 180 ? -10.734 -1.855 -1.732 1.00 93.00 180 SER A N 1
ATOM 1445 C CA . SER A 1 180 ? -11.232 -1.217 -0.497 1.00 93.00 180 SER A CA 1
ATOM 1446 C C . SER A 1 180 ? -10.368 -1.475 0.734 1.00 93.00 180 SER A C 1
ATOM 1448 O O . SER A 1 180 ? -10.477 -0.748 1.720 1.00 93.00 180 SER A O 1
ATOM 1450 N N . TYR A 1 181 ? -9.513 -2.492 0.698 1.00 95.44 181 TYR A N 1
ATOM 1451 C CA . TYR A 1 181 ? -8.688 -2.937 1.819 1.00 95.44 181 TYR A CA 1
ATOM 1452 C C . TYR A 1 181 ? -7.371 -3.533 1.306 1.00 95.44 181 TYR A C 1
ATOM 1454 O O . TYR A 1 181 ? -7.167 -3.690 0.105 1.00 95.44 181 TYR A O 1
ATOM 1462 N N . MET A 1 182 ? -6.464 -3.875 2.215 1.00 96.81 182 MET A N 1
ATOM 1463 C CA . MET A 1 182 ? -5.188 -4.513 1.905 1.00 96.81 182 MET A CA 1
ATOM 1464 C C . MET A 1 182 ? -5.128 -5.871 2.598 1.00 96.81 182 MET A C 1
ATOM 1466 O O . MET A 1 182 ? -4.894 -5.938 3.795 1.00 96.81 182 MET A O 1
ATOM 1470 N N . ASP A 1 183 ? -5.319 -6.970 1.876 1.00 96.19 183 ASP A N 1
ATOM 1471 C CA . ASP A 1 183 ? -5.166 -8.296 2.476 1.00 96.19 183 ASP A CA 1
ATOM 1472 C C . ASP A 1 183 ? -3.696 -8.599 2.828 1.00 96.19 183 ASP A C 1
ATOM 1474 O O . ASP A 1 183 ? -2.754 -7.997 2.299 1.00 96.19 183 ASP A O 1
ATOM 1478 N N . LYS A 1 184 ? -3.490 -9.572 3.720 1.00 96.44 184 LYS A N 1
ATOM 1479 C CA . LYS A 1 184 ? -2.163 -9.969 4.196 1.00 96.44 184 LYS A CA 1
ATOM 1480 C C . LYS A 1 184 ? -1.233 -10.374 3.054 1.00 96.44 184 LYS A C 1
ATOM 1482 O O . LYS A 1 184 ? -0.068 -9.988 3.073 1.00 96.44 184 LYS A O 1
ATOM 1487 N N . SER A 1 185 ? -1.728 -11.122 2.069 1.00 94.19 185 SER A N 1
ATOM 1488 C CA . SER A 1 185 ? -0.898 -11.627 0.972 1.00 94.19 185 SER A CA 1
ATOM 1489 C C . SER A 1 185 ? -0.442 -10.500 0.045 1.00 94.19 185 SER A C 1
ATOM 1491 O O . SER A 1 185 ? 0.718 -10.472 -0.365 1.00 94.19 185 SER A O 1
ATOM 1493 N N . SER A 1 186 ? -1.313 -9.526 -0.238 1.00 96.00 186 SER A N 1
ATOM 1494 C CA . SER A 1 186 ? -0.951 -8.328 -1.001 1.00 96.00 186 SER A CA 1
ATOM 1495 C C . SER A 1 186 ? 0.055 -7.468 -0.239 1.00 96.00 186 SER A C 1
ATOM 1497 O O . SER A 1 186 ? 1.037 -7.016 -0.830 1.00 96.00 186 SER A O 1
ATOM 1499 N N . LEU A 1 187 ? -0.129 -7.304 1.075 1.00 96.69 187 LEU A N 1
ATOM 1500 C CA . LEU A 1 187 ? 0.811 -6.572 1.922 1.00 96.69 187 LEU A CA 1
ATOM 1501 C C . LEU A 1 187 ? 2.189 -7.245 1.961 1.00 96.69 187 LEU A C 1
ATOM 1503 O O . LEU A 1 187 ? 3.202 -6.578 1.758 1.00 96.69 187 LEU A O 1
ATOM 1507 N N . GLU A 1 188 ? 2.240 -8.562 2.171 1.00 95.62 188 GLU A N 1
ATOM 1508 C CA . GLU A 1 188 ? 3.487 -9.335 2.159 1.00 95.62 188 GLU A CA 1
ATOM 1509 C C . GLU A 1 188 ? 4.174 -9.272 0.792 1.00 95.62 188 GLU A C 1
ATOM 1511 O O . GLU A 1 188 ? 5.376 -9.019 0.733 1.00 95.62 188 GLU A O 1
ATOM 1516 N N . ARG A 1 189 ? 3.420 -9.385 -0.311 1.00 94.81 189 ARG A N 1
ATOM 1517 C CA . ARG A 1 189 ? 3.959 -9.244 -1.672 1.00 94.81 189 ARG A CA 1
ATOM 1518 C C . ARG A 1 189 ? 4.595 -7.876 -1.894 1.00 94.81 189 ARG A C 1
ATOM 1520 O O . ARG A 1 189 ? 5.671 -7.795 -2.478 1.00 94.81 189 ARG A O 1
ATOM 1527 N N . VAL A 1 190 ? 3.955 -6.798 -1.443 1.00 96.75 190 VAL A N 1
ATOM 1528 C CA . VAL A 1 190 ? 4.526 -5.451 -1.563 1.00 96.75 190 VAL A CA 1
ATOM 1529 C C . VAL A 1 190 ? 5.796 -5.328 -0.722 1.00 96.75 190 VAL A C 1
ATOM 1531 O O . VAL A 1 190 ? 6.834 -4.905 -1.223 1.00 96.75 190 VAL A O 1
ATOM 1534 N N . VAL A 1 191 ? 5.749 -5.724 0.546 1.00 96.75 191 VAL A N 1
ATOM 1535 C CA . VAL A 1 191 ? 6.892 -5.578 1.456 1.00 96.75 191 VAL A CA 1
ATOM 1536 C C . VAL A 1 191 ? 8.097 -6.389 0.973 1.00 96.75 191 VAL A C 1
ATOM 1538 O O . VAL A 1 191 ? 9.201 -5.856 0.881 1.00 96.75 191 VAL A O 1
ATOM 1541 N N . GLU A 1 192 ? 7.885 -7.650 0.604 1.00 94.81 192 GLU A N 1
ATOM 1542 C CA . GLU A 1 192 ? 8.969 -8.558 0.234 1.00 94.81 192 GLU A CA 1
ATOM 1543 C C . GLU A 1 192 ? 9.381 -8.402 -1.226 1.00 94.81 192 GLU A C 1
ATOM 1545 O O . GLU A 1 192 ? 10.557 -8.207 -1.518 1.00 94.81 192 GLU A O 1
ATOM 1550 N N . ALA A 1 193 ? 8.429 -8.477 -2.156 1.00 92.56 193 ALA A N 1
ATOM 1551 C CA . ALA A 1 193 ? 8.742 -8.563 -3.577 1.00 92.56 193 ALA A CA 1
ATOM 1552 C C . ALA A 1 193 ? 8.847 -7.199 -4.264 1.00 92.56 193 ALA A C 1
ATOM 1554 O O . ALA A 1 193 ? 9.427 -7.145 -5.346 1.00 92.56 193 ALA A O 1
ATOM 1555 N N . VAL A 1 194 ? 8.241 -6.135 -3.721 1.00 95.50 194 VAL A N 1
ATOM 1556 C CA . VAL A 1 194 ? 8.373 -4.773 -4.270 1.00 95.50 194 VAL A CA 1
ATOM 1557 C C . VAL A 1 194 ? 9.469 -4.025 -3.531 1.00 95.50 194 VAL A C 1
ATOM 1559 O O . VAL A 1 194 ? 10.419 -3.594 -4.163 1.00 95.50 194 VAL A O 1
ATOM 1562 N N . PHE A 1 195 ? 9.389 -3.915 -2.204 1.00 96.06 195 PHE A N 1
ATOM 1563 C CA . PHE A 1 195 ? 10.369 -3.148 -1.429 1.00 96.06 195 PHE A CA 1
ATOM 1564 C C . PHE A 1 195 ? 11.618 -3.940 -1.030 1.00 96.06 195 PHE A C 1
ATOM 1566 O O . PHE A 1 195 ? 12.568 -3.344 -0.520 1.00 96.06 195 PHE A O 1
ATOM 1573 N N . GLY A 1 196 ? 11.657 -5.255 -1.265 1.00 94.12 196 GLY A N 1
ATOM 1574 C CA . GLY A 1 196 ? 12.832 -6.081 -0.977 1.00 94.12 196 GLY A CA 1
ATOM 1575 C C . GLY A 1 196 ? 13.105 -6.266 0.517 1.00 94.12 196 GLY A C 1
ATOM 1576 O O . GLY A 1 196 ? 14.258 -6.456 0.892 1.00 94.12 196 GLY A O 1
ATOM 1577 N N . ILE A 1 197 ? 12.084 -6.159 1.373 1.00 94.12 197 ILE A N 1
ATOM 1578 C CA . ILE A 1 197 ? 12.218 -6.223 2.835 1.00 94.12 197 ILE A CA 1
ATOM 1579 C C . ILE A 1 197 ? 11.719 -7.581 3.317 1.00 94.12 197 ILE A C 1
ATOM 1581 O O . ILE A 1 197 ? 10.522 -7.861 3.308 1.00 94.12 197 ILE A O 1
ATOM 1585 N N . GLY A 1 198 ? 12.641 -8.430 3.761 1.00 92.62 198 GLY A N 1
ATOM 1586 C CA . GLY A 1 198 ? 12.351 -9.805 4.167 1.00 92.62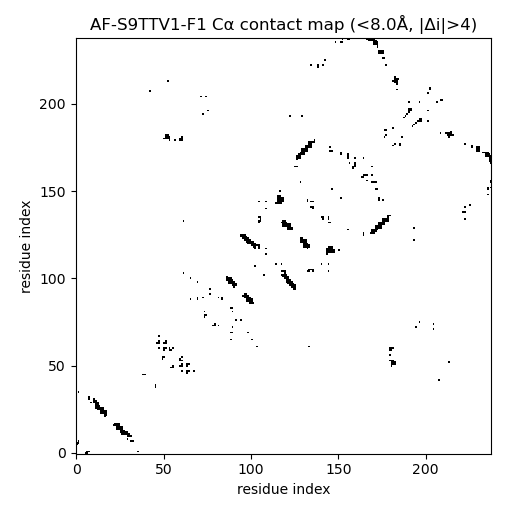 198 GLY A CA 1
ATOM 1587 C C . GLY A 1 198 ? 12.899 -10.162 5.547 1.00 92.62 198 GLY A C 1
ATOM 1588 O O . GLY A 1 198 ? 13.557 -9.369 6.218 1.00 92.62 198 GLY A O 1
ATOM 1589 N N . GLY A 1 199 ? 12.626 -11.394 5.983 1.00 90.56 199 GLY A N 1
ATOM 1590 C CA . GLY A 1 199 ? 13.257 -11.984 7.167 1.00 90.56 199 GLY A CA 1
ATOM 1591 C C . GLY A 1 199 ? 13.100 -11.154 8.447 1.00 90.56 199 GLY A C 1
ATOM 1592 O O . GLY A 1 199 ? 11.984 -10.822 8.854 1.00 90.56 199 GLY A O 1
ATOM 1593 N N . SER A 1 200 ? 14.223 -10.856 9.106 1.00 91.44 200 SER A N 1
ATOM 1594 C CA . SER A 1 200 ? 14.262 -10.104 10.367 1.00 91.44 200 SER A CA 1
ATOM 1595 C C . SER A 1 200 ? 13.870 -8.635 10.208 1.00 91.44 200 SER A C 1
ATOM 1597 O O . SER A 1 200 ? 13.202 -8.102 11.090 1.00 91.44 200 SER A O 1
ATOM 1599 N N . GLU A 1 201 ? 14.208 -7.999 9.081 1.00 92.94 201 GLU A N 1
ATOM 1600 C CA . GLU A 1 201 ? 13.878 -6.588 8.823 1.00 92.94 201 GLU A CA 1
ATOM 1601 C C . GLU A 1 201 ? 12.363 -6.381 8.783 1.00 92.94 201 GLU A C 1
ATOM 1603 O O . GLU A 1 201 ? 11.837 -5.439 9.371 1.00 92.94 201 GLU A O 1
ATOM 1608 N N . LYS A 1 202 ? 11.630 -7.326 8.180 1.00 93.06 202 LYS A N 1
ATOM 1609 C CA . LYS A 1 202 ? 10.161 -7.309 8.164 1.00 93.06 202 LYS A CA 1
ATOM 1610 C C . LYS A 1 202 ? 9.571 -7.312 9.581 1.00 93.06 202 LYS A C 1
ATOM 1612 O O . LYS A 1 202 ? 8.623 -6.578 9.856 1.00 93.06 202 LYS A O 1
ATOM 1617 N N . GLN A 1 203 ? 10.130 -8.122 10.483 1.00 92.06 203 GLN A N 1
ATOM 1618 C CA . GLN A 1 203 ? 9.661 -8.221 11.872 1.00 92.06 203 GLN A CA 1
ATOM 1619 C C . GLN A 1 203 ? 9.993 -6.971 12.691 1.00 92.06 203 GLN A C 1
ATOM 1621 O O . GLN A 1 203 ? 9.209 -6.585 13.557 1.00 92.06 203 GLN A O 1
ATOM 1626 N N . GLU A 1 204 ? 11.137 -6.350 12.415 1.00 93.75 204 GLU A N 1
ATOM 1627 C CA . GLU A 1 204 ? 11.572 -5.116 13.064 1.00 93.75 204 GLU A CA 1
ATOM 1628 C C . GLU A 1 204 ? 10.752 -3.910 12.589 1.00 93.75 204 GLU A C 1
ATOM 1630 O O . GLU A 1 204 ? 10.248 -3.132 13.399 1.00 93.75 204 GLU A O 1
ATOM 1635 N N . PHE A 1 205 ? 10.584 -3.755 11.274 1.00 94.31 205 PHE A N 1
ATOM 1636 C CA . PHE A 1 205 ? 9.967 -2.563 10.698 1.00 94.31 205 PHE A CA 1
ATOM 1637 C C . PHE A 1 205 ? 8.442 -2.570 10.811 1.00 94.31 205 PHE A C 1
ATOM 1639 O O . PHE A 1 205 ? 7.849 -1.492 10.933 1.00 94.31 205 PHE A O 1
ATOM 1646 N N . ILE A 1 206 ? 7.824 -3.760 10.786 1.00 94.81 206 ILE A N 1
ATOM 1647 C CA . ILE A 1 206 ? 6.369 -3.958 10.773 1.00 94.81 206 ILE A CA 1
ATOM 1648 C C . ILE A 1 206 ? 5.972 -5.051 11.792 1.00 94.81 206 ILE A C 1
ATOM 1650 O O . ILE A 1 206 ? 5.455 -6.114 11.431 1.00 94.81 206 ILE A O 1
ATOM 1654 N N . PRO A 1 207 ? 6.174 -4.823 13.103 1.00 92.62 207 PRO A N 1
ATOM 1655 C CA . PRO A 1 207 ? 5.974 -5.851 14.130 1.00 92.62 207 PRO A CA 1
ATOM 1656 C C . PRO A 1 207 ? 4.520 -6.331 14.254 1.00 92.62 207 PRO A C 1
ATOM 1658 O O . PRO A 1 207 ? 4.269 -7.424 14.770 1.00 92.62 207 PRO A O 1
ATOM 1661 N N . TRP A 1 208 ? 3.557 -5.534 13.783 1.00 94.44 208 TRP A N 1
ATOM 1662 C CA . TRP A 1 208 ? 2.132 -5.859 13.783 1.00 94.44 208 TRP A CA 1
ATOM 1663 C C . TRP A 1 208 ? 1.717 -6.791 12.635 1.00 94.44 208 TRP A C 1
ATOM 1665 O O . TRP A 1 208 ? 0.668 -7.423 12.737 1.00 94.44 208 TRP A O 1
ATOM 1675 N N . LEU A 1 209 ? 2.538 -6.966 11.591 1.00 94.00 209 LEU A N 1
ATOM 1676 C CA . LEU A 1 209 ? 2.204 -7.811 10.434 1.00 94.00 209 LEU A CA 1
ATOM 1677 C C . LEU A 1 209 ? 1.931 -9.271 10.827 1.00 94.00 209 LEU A C 1
ATOM 1679 O O . LEU A 1 209 ? 1.077 -9.930 10.244 1.00 94.00 209 LEU A O 1
ATOM 1683 N N . LYS A 1 210 ? 2.602 -9.774 11.873 1.00 92.12 210 LYS A N 1
ATOM 1684 C CA . LYS A 1 210 ? 2.369 -11.129 12.408 1.00 92.12 210 LYS A CA 1
ATOM 1685 C C . LYS A 1 210 ? 0.967 -11.321 13.000 1.00 92.12 210 LYS A C 1
ATOM 1687 O O . LYS A 1 210 ? 0.494 -12.449 13.070 1.00 92.12 210 LYS A O 1
ATOM 1692 N N . LEU A 1 211 ? 0.340 -10.233 13.453 1.00 94.44 211 LEU A N 1
ATOM 1693 C CA . LEU A 1 211 ? -1.019 -10.210 14.001 1.00 94.44 211 LEU A CA 1
ATOM 1694 C C . LEU A 1 211 ? -2.057 -9.892 12.917 1.00 94.44 211 LEU A C 1
ATOM 1696 O O . LEU A 1 211 ? -3.250 -10.050 13.150 1.00 94.44 211 LEU A O 1
ATOM 1700 N N . TYR A 1 212 ? -1.607 -9.440 11.745 1.00 96.25 212 TYR A N 1
ATOM 1701 C CA . TYR A 1 212 ? -2.467 -9.111 10.623 1.00 96.25 212 TYR A CA 1
ATOM 1702 C C . TYR A 1 212 ? -2.942 -10.393 9.930 1.00 96.25 212 TYR A C 1
ATOM 1704 O O . TYR A 1 212 ? -2.131 -11.212 9.485 1.00 96.25 212 TYR A O 1
ATOM 1712 N N . SER A 1 213 ? -4.260 -10.575 9.860 1.00 96.12 213 SER A N 1
ATOM 1713 C CA . SER A 1 213 ? -4.908 -11.786 9.339 1.00 96.12 213 SER A CA 1
ATOM 1714 C C . SER A 1 213 ? -6.070 -11.498 8.386 1.00 96.12 213 SER A C 1
ATOM 1716 O O . SER A 1 213 ? -6.877 -12.386 8.132 1.00 96.12 213 SER A O 1
ATOM 1718 N N . LYS A 1 214 ? -6.188 -10.268 7.864 1.00 96.56 214 LYS A N 1
ATOM 1719 C CA . LYS A 1 214 ? -7.198 -9.952 6.847 1.00 96.56 214 LYS A CA 1
ATOM 1720 C C . LYS A 1 214 ? -6.865 -10.712 5.566 1.00 96.56 214 LYS A C 1
ATOM 1722 O O . LYS A 1 214 ? -5.769 -10.575 5.025 1.00 96.56 214 LYS A O 1
ATOM 1727 N N . GLU A 1 215 ? -7.817 -11.504 5.108 1.00 94.50 215 GLU A N 1
ATOM 1728 C CA . GLU A 1 215 ? -7.760 -12.230 3.843 1.00 94.50 215 GLU A CA 1
ATOM 1729 C C . GLU A 1 215 ? -8.627 -11.521 2.797 1.00 94.50 215 GLU A C 1
ATOM 1731 O O . GLU A 1 215 ? -9.353 -10.575 3.119 1.00 94.50 215 GLU A O 1
ATOM 1736 N N . LEU A 1 216 ? -8.519 -11.961 1.543 1.00 91.25 216 LEU A N 1
ATOM 1737 C CA . LEU A 1 216 ? -9.423 -11.519 0.487 1.00 91.25 216 LEU A CA 1
ATOM 1738 C C . LEU A 1 216 ? -10.836 -12.023 0.777 1.00 91.25 216 LEU A C 1
ATOM 1740 O O . LEU A 1 216 ? -11.046 -13.199 1.083 1.00 91.25 216 LEU A O 1
ATOM 1744 N N . ASP A 1 217 ? -11.804 -11.124 0.671 1.00 88.12 217 ASP A N 1
ATOM 1745 C CA . ASP A 1 217 ? -13.206 -11.445 0.860 1.00 88.12 217 ASP A CA 1
ATOM 1746 C C . ASP A 1 217 ? -13.695 -12.300 -0.323 1.00 88.12 217 ASP A C 1
ATOM 1748 O O . ASP A 1 217 ? -13.397 -12.031 -1.486 1.00 88.12 217 ASP A O 1
ATOM 1752 N N . ALA A 1 218 ? -14.496 -13.334 -0.046 1.00 82.69 218 ALA A N 1
ATOM 1753 C CA . ALA A 1 218 ? -14.934 -14.308 -1.056 1.00 82.69 218 ALA A CA 1
ATOM 1754 C C . ALA A 1 218 ? -15.754 -13.706 -2.217 1.00 82.69 218 ALA A C 1
ATOM 1756 O O . ALA A 1 218 ? -15.956 -14.360 -3.236 1.00 82.69 218 ALA A O 1
ATOM 1757 N N . GLN A 1 219 ? -16.253 -12.482 -2.052 1.00 81.81 219 GLN A N 1
ATOM 1758 C CA . GLN A 1 219 ? -17.017 -11.745 -3.058 1.00 81.81 219 GLN A CA 1
ATOM 1759 C C . GLN A 1 219 ? -16.136 -11.066 -4.122 1.00 81.81 219 GLN A C 1
ATOM 1761 O O . GLN A 1 219 ? -16.640 -10.741 -5.193 1.00 81.81 219 GLN A O 1
ATOM 1766 N N . ASP A 1 220 ? -14.831 -10.917 -3.879 1.00 78.81 220 ASP A N 1
ATOM 1767 C CA . ASP A 1 220 ? -13.873 -10.274 -4.790 1.00 78.81 220 ASP A CA 1
ATOM 1768 C C . ASP A 1 220 ? -13.292 -11.261 -5.826 1.00 78.81 220 ASP A C 1
ATOM 1770 O O . ASP A 1 220 ? -12.097 -11.248 -6.130 1.00 78.81 220 ASP A O 1
ATOM 1774 N N . VAL A 1 221 ? -14.127 -12.160 -6.364 1.00 73.75 221 VAL A N 1
ATOM 1775 C CA . VAL A 1 221 ? -13.704 -13.253 -7.268 1.00 73.75 221 VAL A CA 1
ATOM 1776 C C . VAL A 1 221 ? -13.060 -12.713 -8.545 1.00 73.75 221 VAL A C 1
ATOM 1778 O O . VAL A 1 221 ? -12.017 -13.189 -8.983 1.00 73.75 221 VAL A O 1
ATOM 1781 N N . ASP A 1 222 ? -13.658 -11.679 -9.122 1.00 77.88 222 ASP A N 1
ATOM 1782 C CA . ASP A 1 222 ? -13.198 -11.053 -10.357 1.00 77.88 222 ASP A CA 1
ATOM 1783 C C . ASP A 1 222 ? -11.876 -10.290 -10.165 1.00 77.88 222 ASP A C 1
ATOM 1785 O O . ASP A 1 222 ? -11.008 -10.317 -11.039 1.00 77.88 222 ASP A O 1
ATOM 1789 N N . TYR A 1 223 ? -11.677 -9.667 -8.998 1.00 85.25 223 TYR A N 1
ATOM 1790 C CA . TYR A 1 223 ? -10.371 -9.139 -8.612 1.00 85.25 223 TYR A CA 1
ATOM 1791 C C . TYR A 1 223 ? -9.349 -10.270 -8.486 1.00 85.25 223 TYR A C 1
ATOM 1793 O O . TYR A 1 223 ? -8.265 -10.140 -9.045 1.00 85.25 223 TYR A O 1
ATOM 1801 N N . CYS A 1 224 ? -9.686 -11.381 -7.821 1.00 81.69 224 CYS A N 1
ATOM 1802 C CA . CYS A 1 224 ? -8.773 -12.516 -7.655 1.00 81.69 224 CYS A CA 1
ATOM 1803 C C . CYS A 1 224 ? -8.273 -13.065 -9.001 1.00 81.69 224 CYS A C 1
ATOM 1805 O O . CYS A 1 224 ? -7.090 -13.387 -9.132 1.00 81.69 224 CYS A O 1
ATOM 1807 N N . ASP A 1 225 ? -9.143 -13.154 -10.008 1.00 81.19 225 ASP A N 1
ATOM 1808 C CA . ASP A 1 225 ? -8.781 -13.669 -11.335 1.00 81.19 225 ASP A CA 1
ATOM 1809 C C . ASP A 1 225 ? -7.819 -12.729 -12.082 1.00 81.19 225 ASP A C 1
ATOM 1811 O O . ASP A 1 225 ? -6.797 -13.166 -12.629 1.00 81.19 225 ASP A O 1
ATOM 1815 N N . ILE A 1 226 ? -8.092 -11.420 -12.057 1.00 82.31 226 ILE A N 1
ATOM 1816 C CA . ILE A 1 226 ? -7.195 -10.413 -12.646 1.00 82.31 226 ILE A CA 1
ATOM 1817 C C . ILE A 1 226 ? -5.877 -10.371 -11.865 1.00 82.31 226 ILE A C 1
ATOM 1819 O O . ILE A 1 226 ? -4.802 -10.340 -12.459 1.00 82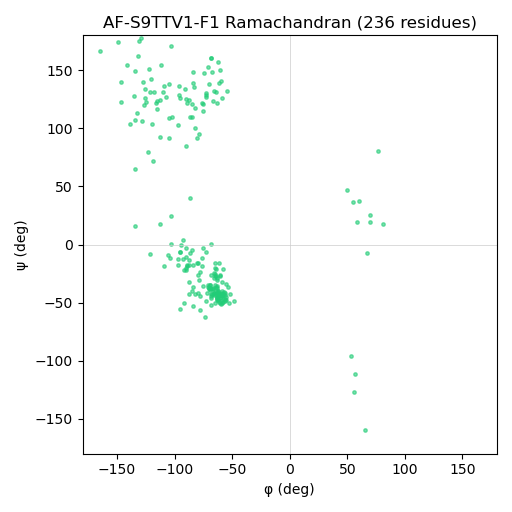.31 226 ILE A O 1
ATOM 1823 N N . GLN A 1 227 ? -5.947 -10.409 -10.535 1.00 84.75 227 GLN A N 1
ATOM 1824 C CA . GLN A 1 227 ? -4.797 -10.347 -9.640 1.00 84.75 227 GLN A CA 1
ATOM 1825 C C . GLN A 1 227 ? -3.811 -11.484 -9.909 1.00 84.75 227 GLN A C 1
ATOM 1827 O O . GLN A 1 227 ? -2.611 -11.220 -9.955 1.00 84.75 227 GLN A O 1
ATOM 1832 N N . LYS A 1 228 ? -4.293 -12.721 -10.090 1.00 82.31 228 LYS A N 1
ATOM 1833 C CA . LYS A 1 228 ? -3.439 -13.864 -10.450 1.00 82.31 228 LYS A CA 1
ATOM 1834 C C . LYS A 1 228 ? -2.731 -13.608 -11.770 1.00 82.31 228 LYS A C 1
ATOM 1836 O O . LYS A 1 228 ? -1.512 -13.649 -11.821 1.00 82.31 228 LYS A O 1
ATOM 1841 N N . THR A 1 229 ? -3.488 -13.229 -12.798 1.00 79.62 229 THR A N 1
ATOM 1842 C CA . THR A 1 229 ? -2.938 -12.977 -14.137 1.00 79.62 229 THR A CA 1
ATOM 1843 C C . THR A 1 229 ? -1.864 -11.886 -14.126 1.00 79.62 229 THR A C 1
ATOM 1845 O O . THR A 1 229 ? -0.828 -12.052 -14.752 1.00 79.62 229 THR A O 1
ATOM 1848 N N . VAL A 1 230 ? -2.095 -10.786 -13.403 1.00 79.19 230 VAL A N 1
ATOM 1849 C CA . VAL A 1 230 ? -1.201 -9.616 -13.386 1.00 79.19 230 VAL A CA 1
ATOM 1850 C C . VAL A 1 230 ? 0.008 -9.816 -12.477 1.00 79.19 230 VAL A C 1
ATOM 1852 O O . VAL A 1 230 ? 1.109 -9.405 -12.822 1.00 79.19 230 VAL A O 1
ATOM 1855 N N . ASN A 1 231 ? -0.175 -10.407 -11.295 1.00 75.31 231 ASN A N 1
ATOM 1856 C CA . ASN A 1 231 ? 0.910 -10.520 -10.318 1.00 75.31 231 ASN A CA 1
ATOM 1857 C C . ASN A 1 231 ? 1.777 -11.771 -10.516 1.00 75.31 231 ASN A C 1
ATOM 1859 O O . ASN A 1 231 ? 2.878 -11.816 -9.970 1.00 75.31 231 ASN A O 1
ATOM 1863 N N . GLU A 1 232 ? 1.291 -12.770 -11.257 1.00 78.25 232 GLU A N 1
ATOM 1864 C CA . GLU A 1 232 ? 2.087 -13.916 -11.721 1.00 78.25 232 GLU A CA 1
ATOM 1865 C C . GLU A 1 232 ? 2.730 -13.652 -13.094 1.00 78.25 232 GLU A C 1
ATOM 1867 O O . GLU A 1 232 ? 3.482 -14.492 -13.586 1.00 78.25 232 GLU A O 1
ATOM 1872 N N . GLU A 1 233 ? 2.455 -12.497 -13.717 1.00 79.81 233 GLU A N 1
ATOM 1873 C CA . GLU A 1 233 ? 3.087 -12.100 -14.973 1.00 79.81 233 GLU A CA 1
ATOM 1874 C C . GLU A 1 233 ? 4.599 -11.918 -14.771 1.00 79.81 233 GLU A C 1
ATOM 1876 O O . GLU A 1 233 ? 5.058 -11.261 -13.830 1.00 79.81 233 GLU A O 1
ATOM 1881 N N . GLU A 1 234 ? 5.380 -12.527 -15.665 1.00 79.12 234 GLU A N 1
ATOM 1882 C CA . GLU A 1 234 ? 6.834 -12.402 -15.666 1.00 79.12 234 GLU A CA 1
ATOM 1883 C C . GLU A 1 234 ? 7.271 -10.953 -15.897 1.00 79.12 234 GLU A C 1
ATOM 1885 O O . GLU A 1 234 ? 6.564 -10.131 -16.485 1.00 79.12 234 GLU A O 1
ATOM 1890 N N . TRP A 1 235 ? 8.485 -10.642 -15.451 1.00 85.75 235 TRP A N 1
ATOM 1891 C CA . TRP A 1 235 ? 9.067 -9.324 -15.665 1.00 85.75 235 TRP A CA 1
ATOM 1892 C C . TRP A 1 235 ? 9.155 -8.997 -17.153 1.00 85.75 235 TRP A C 1
ATOM 1894 O O . TRP A 1 235 ? 9.810 -9.708 -17.921 1.00 85.75 235 TRP A O 1
ATOM 1904 N N . LEU A 1 236 ? 8.591 -7.857 -17.547 1.00 84.75 236 LEU A N 1
ATOM 1905 C CA . LEU A 1 236 ? 8.846 -7.328 -18.873 1.00 84.75 236 LEU A CA 1
ATOM 1906 C C . LEU A 1 236 ? 10.255 -6.731 -18.887 1.00 84.75 236 LEU A C 1
ATOM 1908 O O . LEU A 1 236 ? 10.531 -5.750 -18.193 1.00 84.75 23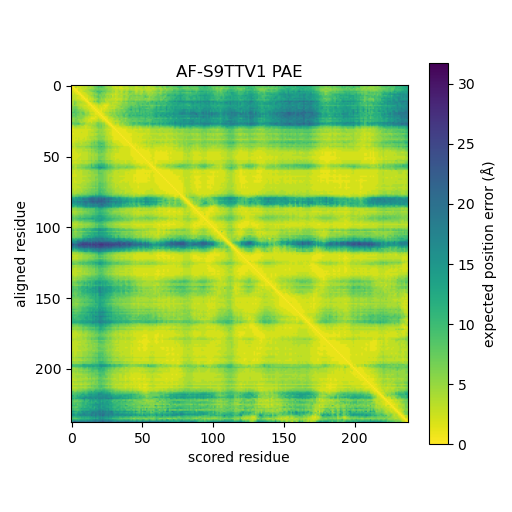6 LEU A O 1
ATOM 1912 N N . THR A 1 237 ? 11.133 -7.343 -19.676 1.00 82.12 237 THR A N 1
ATOM 1913 C CA . THR A 1 237 ? 12.511 -6.886 -19.899 1.00 82.12 237 THR A CA 1
ATOM 1914 C C . THR A 1 237 ? 12.604 -6.240 -21.278 1.00 82.12 237 THR A C 1
ATOM 1916 O O . THR A 1 237 ? 11.996 -6.747 -22.225 1.00 82.12 237 THR A O 1
ATOM 1919 N N . LEU A 1 238 ? 13.317 -5.116 -21.374 1.00 73.62 238 LEU A N 1
ATOM 1920 C CA . LEU A 1 238 ? 13.582 -4.423 -22.639 1.00 73.62 238 LEU A CA 1
ATOM 1921 C C . LEU A 1 238 ? 14.770 -5.001 -23.413 1.00 73.62 238 LEU A C 1
ATOM 1923 O O . LEU A 1 238 ? 15.720 -5.492 -22.765 1.00 73.62 238 LEU A O 1
#

Secondary structure (DSSP, 8-state):
-GGGSSSGGGGSSEEEE-TTT--EEEE---HHHHHHHHHHHH-TTHHHHHHHTT--TTT-SHHHHHHHHHHHHHHHTT-S----BTTEEEEETTTTEEEEE---HHHHTTT-TT-----SEEEEETTEEEEEEEPPSSHHHHHHHSPPHHHHHHHHHHHHHHH---GGG-EEEEEEE-SSS--HHHHHHIIIIIT---HHHHHHH-TTGGG--PPPPTT-HHHHHHHHHHHSSPPEE-

Nearest PDB structures (foldseek):
  7ane-assembly1_ai  TM=9.156E-01  e=6.041E-26  Leishmania major
  7aor-assembly1_ai  TM=9.101E-01  e=1.475E-25  Trypanosoma cruzi strain CL Brener
  6hiv-assembly1_DI  TM=8.986E-01  e=8.204E-24  Trypanosoma brucei brucei
  2ewf-assembly1_A  TM=2.547E-01  e=1.446E-02  Bacillus sp. D6
  3ebc-assembly1_B  TM=2.145E-01  e=4.277E-02  Haemophilus influenzae

Sequence (238 aa):
MGMMGTFEDAFGNMIVEDPVTKKITMEEENSFKLLLSEIVGKFPQIDIIYDFLGFNAESGYRESFKKFAVDLLAKKNKIVEHTPDGRVSFYNPASKEIFFDFNNSKAQIVSDDSVYGLPDFLYVQDTDMFLLTIASENHWLRSRQVPHAKQLEGIARRASFILGIPYDSVRIRNVLLPPSYMDKSSLERVVEAVFGIGGSEKQEFIPWLKLYSKELDAQDVDYCDIQKTVNEEEWLTL

Radius of gyration: 22.07 Å; Cα contacts (8 Å, |Δi|>4): 340; chains: 1; bounding box: 47×32×75 Å

Solvent-accessible surface area (backbone atoms only — not comparable to full-atom values): 13556 Å² total; per-residue (Å²): 101,78,91,69,69,76,54,69,74,75,52,36,71,43,80,44,65,41,91,86,80,70,47,77,45,73,40,74,69,40,63,58,58,54,50,50,53,50,47,52,74,74,38,84,58,47,67,39,53,43,17,30,71,35,72,33,78,87,77,37,31,62,66,44,49,51,51,51,51,42,55,51,52,28,58,76,69,71,50,90,78,82,81,60,57,86,47,39,54,37,79,38,82,90,70,40,32,38,33,33,57,67,44,65,35,73,70,47,60,81,76,39,94,82,69,65,40,45,46,25,31,40,40,36,48,67,48,40,36,40,38,36,25,62,38,49,88,49,72,87,52,40,78,38,37,59,60,52,68,74,54,49,54,54,50,50,55,48,43,22,73,74,73,67,38,58,59,81,60,32,30,38,40,60,38,70,41,58,53,54,34,52,28,44,68,58,49,50,44,42,41,36,74,68,70,67,41,52,78,68,56,37,50,68,79,43,64,61,57,84,75,53,75,52,65,80,61,88,84,48,52,70,55,52,55,51,38,49,61,48,60,68,48,73,70,48,65,88

Mean predicted aligned error: 5.98 Å

pLDDT: mean 89.7, std 6.44, range [64.38, 97.94]

Organism: NCBI:txid28005